Protein 8E2N (pdb70)

B-factor: mean 15.34, std 7.21, range [7.31, 85.04]

Sequence (265 aa):
MAEVQQLVESGGGLVPAGGSLRLSCTTSERAFRRSNAMGWFRQAPGKEREFVAAVSVLSWSGDSAVVADSVAGRFTIFRDNAKNTVYYLQMNSLKPEDTAVYYCNGASDIGALQSGASSWSWGHGTQVTVSSSGQAGQMAEVQLVESGGGLVPAGGSSLRLSSCTTSERRAFRRSNAMGWFRQAPGKEREFVAAVSVLSWSGDSAVVADDSVAGRFTIFRDNAKNTVYLQMNSLKPEDTAVYYCNGASDIGALQSGASSW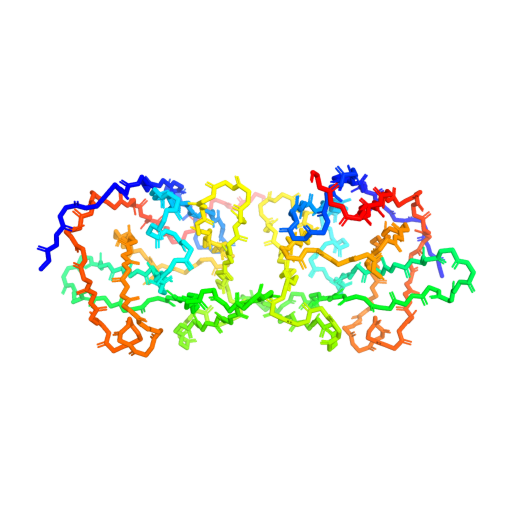SSWGHGTQVTVSSGQ

Secondary structure (DSSP, 8-state):
-B----EEE--EEEETT--EEEEEE--HHHHHHSEEEEEEE-TTS--EEEEEEPPP-SS---EEE-GGGTTTEEEEEETTTTEEEEEE-S--GGG-EEEEEEEESSHHHHHTT---B-----EEEEEES--/-B----EEE--EEEETT--EEEEEE--HHHHHHSEEEEEEE-TTS--EEEEEEPPP-SS---EEE-GGGTTTEEEEEEGGGTEEEEEE-S--GGG-EEEEEEEESSHHHHHTT---B-----EEEEEES-----

Foldseek 3Di:
DAAWDWDKEWADEEAQQAKIKIKIATDQVQLQQWKKFKWWAAVPGDIAGAKIWWRHDPDDIDIDGDPVQPPFWDWDDPNVGRMIMIIGGRDDQVVFTFMWMFTHNGDVCSNVVHGDHDIDPGYGHGHHHHDDDD/DAAWDWDKDWADEEAQQAKIKIKIATDQCQLQQWKKFKWWAAVPGDIAGAKIWWRHDPDGIDMDGDPVQPVFWDWDDPNVGRMIMIIGGRDDQVVWTFMWMFTDNTVVCVNVVHGDHDTDPGHGHGHDHHD

Solvent-accessible surface area: 12322 Å² total; per-residue (Å²): 166,53,159,40,126,29,99,9,57,31,30,31,124,22,38,39,52,23,12,31,79,0,26,0,45,5,45,92,187,17,0,112,70,25,0,0,0,0,3,17,67,15,112,93,113,158,87,63,26,0,0,0,1,18,52,37,74,255,42,13,34,66,56,46,43,23,137,72,0,61,35,12,7,38,4,4,2,9,33,71,123,38,6,0,34,0,1,0,11,12,2,72,66,114,1,35,4,38,0,30,0,0,0,2,84,72,36,38,30,0,91,93,42,48,39,49,16,25,81,23,150,7,14,133,1,62,8,38,110,40,151,86,76,240,168,50,160,42,88,27,84,28,57,32,32,29,123,20,37,43,51,20,14,31,78,0,21,0,38,2,46,90,182,16,1,108,70,31,0,0,0,0,2,18,67,15,112,92,109,145,86,64,28,1,0,0,2,15,51,40,75,254,42,10,33,63,58,53,43,25,140,70,0,58,32,12,7,36,3,4,2,8,35,69,132,41,5,0,42,0,1,0,11,12,2,72,69,113,1,36,5,39,0,28,0,0,0,2,80,71,32,38,28,0,85,93,40,48,39,46,15,33,79,21,180,16,16,133,2,62,8,37,113,40,210

Structure (mmCIF, N/CA/C/O backbone):
data_8E2N
#
_entry.id   8E2N
#
_cell.length_a   51.083
_cell.length_b   51.607
_cell.length_c   75.991
_cell.angle_alpha   90.000
_cell.angle_beta   90.000
_cell.angle_gamma   90.000
#
_symmetry.space_group_name_H-M   'P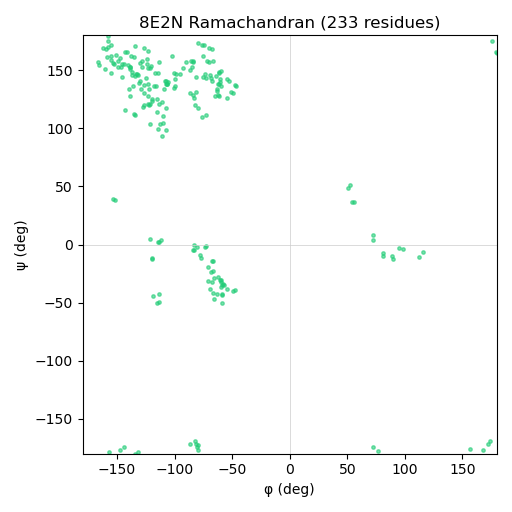 21 21 21'
#
loop_
_entity.id
_entity.type
_entity.pdbx_description
1 polymer 'Nanobody VHH113'
2 water water
#
loop_
_atom_site.group_PDB
_atom_site.id
_atom_site.type_symbol
_atom_site.label_atom_id
_atom_site.label_alt_id
_atom_site.label_comp_id
_atom_site.label_asym_id
_atom_site.label_entity_id
_atom_site.label_seq_id
_atom_site.pdbx_PDB_ins_code
_atom_site.Cartn_x
_atom_site.Cartn_y
_atom_site.Cartn_z
_atom_site.occupancy
_atom_site.B_iso_or_equiv
_atom_site.auth_seq_id
_atom_site.auth_comp_id
_atom_site.auth_asym_id
_atom_site.auth_atom_id
_atom_site.pdbx_PDB_model_num
ATOM 1 N N . MET A 1 1 ? -28.43000 -1.28000 6.26800 1.000 31.53799 1 MET B N 1
ATOM 2 C CA . MET A 1 1 ? -27.43100 -0.22900 6.41800 1.000 30.34048 1 MET B CA 1
ATOM 3 C C . MET A 1 1 ? -28.01900 0.99500 7.11300 1.000 26.35316 1 MET B C 1
ATOM 4 O O . MET A 1 1 ? -29.18700 1.33000 6.91800 1.000 27.45856 1 MET B O 1
ATOM 9 N N . ALA A 1 2 ? -27.20100 1.65800 7.92400 1.000 20.62879 2 ALA B N 1
ATOM 10 C CA . ALA A 1 2 ? -27.63600 2.84000 8.64600 1.000 16.63884 2 ALA B CA 1
ATOM 11 C C . ALA A 1 2 ? -26.58900 3.93200 8.50000 1.000 14.79651 2 ALA B C 1
ATOM 12 O O . ALA A 1 2 ? -25.38600 3.65600 8.42700 1.000 14.52279 2 ALA B O 1
ATOM 14 N N . GLU A 1 3 ? -27.05400 5.17900 8.46900 1.000 14.36225 3 GLU B N 1
ATOM 15 C CA . GLU A 1 3 ? -26.16400 6.33100 8.36600 1.000 14.36488 3 GLU B CA 1
ATOM 16 C C . GLU A 1 3 ? -25.44600 6.53900 9.69500 1.000 14.73335 3 GLU B C 1
ATOM 17 O O . GLU A 1 3 ? -26.06700 6.91300 10.69500 1.000 14.80441 3 GLU B O 1
ATOM 23 N N . VAL A 1 4 ? -24.13700 6.28900 9.69500 1.000 14.67018 4 VAL B N 1
ATOM 24 C CA . VAL A 1 4 ? -23.23800 6.48300 10.82800 1.000 15.30183 4 VAL B CA 1
ATOM 25 C C . VAL A 1 4 ? -22.11800 7.40800 10.36500 1.000 15.22551 4 VAL B C 1
ATOM 26 O O . VAL A 1 4 ? -21.64600 7.29000 9.23000 1.000 15.30447 4 VAL B O 1
ATOM 30 N N A GLN A 1 5 ? -21.70600 8.32900 11.23900 0.460 15.74926 5 GLN B N 1
ATOM 31 N N B GLN A 1 5 ? -21.70100 8.32500 11.24100 0.540 15.86506 5 GLN B N 1
ATOM 32 C CA A GLN A 1 5 ? -20.64600 9.27400 10.90400 0.460 16.47040 5 GLN B CA 1
ATOM 33 C CA B GLN A 1 5 ? -20.65600 9.28700 10.90300 0.540 16.71253 5 GLN B CA 1
ATOM 34 C C A GLN A 1 5 ? -19.40700 8.55000 10.39800 0.460 15.62029 5 GLN B C 1
ATOM 35 C C B GLN A 1 5 ? -19.39300 8.58500 10.41900 0.540 15.71241 5 GLN B C 1
ATOM 36 O O A GLN A 1 5 ? -18.91400 7.61400 11.03200 0.460 15.72031 5 GLN B O 1
ATOM 37 O O B GLN A 1 5 ? -18.86000 7.70200 11.09600 0.540 15.71767 5 GLN B O 1
ATOM 48 N N . LEU A 1 6 ? -18.90300 8.99200 9.24800 1.000 15.10707 6 LEU B N 1
ATOM 49 C CA . LEU A 1 6 ? -17.66100 8.45900 8.69400 1.000 14.34646 6 LEU B CA 1
ATOM 50 C C . LEU A 1 6 ? -16.90800 9.60200 8.03600 1.000 14.53069 6 LEU B C 1
ATOM 51 O O . LEU A 1 6 ? -17.41300 10.21600 7.09300 1.000 16.82570 6 LEU B O 1
ATOM 56 N N . VAL A 1 7 ? -15.70100 9.87700 8.52100 1.000 11.95406 7 VAL B N 1
ATOM 57 C CA . VAL A 1 7 ? -14.80800 10.86000 7.92300 1.000 12.12514 7 VAL B CA 1
ATOM 58 C C . VAL A 1 7 ? -13.62300 10.09000 7.37500 1.000 10.31439 7 VAL B C 1
ATOM 59 O O . VAL A 1 7 ? -12.93400 9.38700 8.12300 1.000 10.75918 7 VAL B O 1
ATOM 63 N N . GLU A 1 8 ? -13.39500 10.20100 6.07100 1.000 9.69853 8 GLU B N 1
ATOM 64 C CA . GLU A 1 8 ? -12.34600 9.45100 5.39600 1.000 9.70380 8 GLU B CA 1
ATOM 65 C C . GLU A 1 8 ? -11.39400 10.41500 4.70600 1.000 10.20122 8 GLU B C 1
ATOM 66 O O . GLU A 1 8 ? -11.83500 11.33700 4.01300 1.000 11.68035 8 GLU B O 1
ATOM 72 N N . SER A 1 9 ? -10.09300 10.18900 4.87500 1.000 9.80118 9 SER B N 1
ATOM 73 C CA . SER A 1 9 ? -9.10900 11.04700 4.22900 1.000 9.65642 9 SER B CA 1
ATOM 74 C C . SER A 1 9 ? -7.78400 10.30800 4.10000 1.000 9.28269 9 SER B C 1
ATOM 75 O O . SER A 1 9 ? -7.62200 9.18500 4.57800 1.000 9.49588 9 SER B O 1
ATOM 78 N N . GLY A 1 10 ? -6.83600 10.96300 3.42900 1.000 9.78538 10 GLY B N 1
ATOM 79 C CA . GLY A 1 10 ? -5.47600 10.47100 3.30100 1.000 9.77486 10 GLY B CA 1
ATOM 80 C C . GLY A 1 10 ? -5.08900 10.05000 1.90200 1.000 10.72497 10 GLY B C 1
ATOM 81 O O . GLY A 1 10 ? -3.89900 9.81400 1.64600 1.000 11.83826 10 GLY B O 1
ATOM 82 N N . GLY A 1 11 ? -6.04700 9.95200 0.99000 1.000 10.39862 11 GLY B N 1
ATOM 83 C CA . GLY A 1 11 ? -5.74200 9.57600 -0.37200 1.000 12.22778 11 GLY B CA 1
ATOM 84 C C . GLY A 1 11 ? -4.94300 10.63800 -1.09500 1.000 13.01209 11 GLY B C 1
ATOM 85 O O . GLY A 1 11 ? -4.77500 11.77600 -0.65200 1.000 14.93074 11 GLY B O 1
ATOM 86 N N . GLY A 1 12 ? -4.43100 10.23400 -2.24800 1.000 13.45951 12 GLY B N 1
ATOM 87 C CA . GLY A 1 12 ? -3.60700 11.10800 -3.05100 1.000 13.83061 12 GLY B CA 1
ATOM 88 C C . GLY A 1 12 ? -3.01900 10.33000 -4.20700 1.000 13.15947 12 GLY B C 1
ATOM 89 O O . GLY A 1 12 ? -3.37200 9.17600 -4.44800 1.000 14.13854 12 GLY B O 1
ATOM 90 N N . LEU A 1 13 ? -2.10700 10.98700 -4.90500 1.000 12.68836 13 LEU B N 1
ATOM 91 C CA . LEU A 1 13 ? -1.40100 10.41300 -6.03800 1.000 13.06736 13 LEU B CA 1
ATOM 92 C C . LEU A 1 13 ? 0.05000 10.21500 -5.62200 1.000 12.63836 13 LEU B C 1
ATOM 93 O O . LEU A 1 13 ? 0.71000 11.17100 -5.20100 1.000 13.94378 13 LEU B O 1
ATOM 98 N N . VAL A 1 14 ? 0.53600 8.97800 -5.71300 1.000 11.91195 14 VAL B N 1
ATOM 99 C CA . VAL A 1 14 ? 1.95000 8.68300 -5.45500 1.000 12.47518 14 VAL B CA 1
ATOM 100 C C . VAL A 1 14 ? 2.44000 7.67900 -6.47700 1.000 11.27767 14 VAL B C 1
ATOM 101 O O . VAL A 1 14 ? 1.67000 6.86200 -6.99600 1.000 11.38558 14 VAL B O 1
ATOM 105 N N . PRO A 1 15 ? 3.73900 7.70800 -6.77900 1.000 11.72509 15 PRO B N 1
ATOM 106 C CA . PRO A 1 15 ? 4.30800 6.67300 -7.64300 1.000 11.79089 15 PRO B CA 1
ATOM 107 C C . PRO A 1 15 ? 4.34500 5.33000 -6.93200 1.000 11.17766 15 PRO B C 1
ATOM 108 O O . PRO A 1 15 ? 4.37700 5.24100 -5.70000 1.000 10.79077 15 PRO B O 1
ATOM 112 N N . ALA A 1 16 ? 4.37300 4.27200 -7.74100 1.000 11.45664 16 ALA B N 1
ATOM 113 C CA . ALA A 1 16 ? 4.65400 2.93800 -7.22900 1.000 11.30399 16 ALA B CA 1
ATOM 114 C C . ALA A 1 16 ? 5.86800 2.97600 -6.30800 1.000 10.32492 16 ALA B C 1
ATOM 115 O O . ALA A 1 16 ? 6.86500 3.64200 -6.59300 1.000 10.67496 16 ALA B O 1
ATOM 117 N N . GLY A 1 17 ? 5.76300 2.28000 -5.18100 1.000 9.80907 17 GLY B N 1
ATOM 118 C CA . GLY A 1 17 ? 6.80200 2.28700 -4.17700 1.000 10.57495 17 GLY B CA 1
ATOM 119 C C . GLY A 1 17 ? 6.66100 3.36800 -3.12900 1.000 10.91447 17 GLY B C 1
ATOM 120 O O . GLY A 1 17 ? 7.35000 3.30200 -2.09900 1.000 11.24345 17 GLY B O 1
ATOM 121 N N . GLY A 1 18 ? 5.78800 4.35100 -3.34900 1.000 10.57758 18 GLY B N 1
ATOM 122 C CA . GLY A 1 18 ? 5.51200 5.37300 -2.36400 1.000 10.66444 18 GLY B CA 1
ATOM 123 C C . GLY A 1 18 ? 4.53300 4.88700 -1.31000 1.000 9.54851 18 GLY B C 1
ATOM 124 O O . GLY A 1 18 ? 4.14300 3.72000 -1.26800 1.000 10.07752 18 GLY B O 1
ATOM 125 N N . SER A 1 19 ? 4.13800 5.81300 -0.43800 1.000 9.35638 19 SER B N 1
ATOM 126 C CA . SER A 1 19 ? 3.29600 5.45900 0.69500 1.000 9.86171 19 SER B CA 1
ATOM 127 C C . SER A 1 19 ? 2.28800 6.55800 1.00100 1.000 8.88001 19 SER B C 1
ATOM 128 O O . SER A 1 19 ? 2.49200 7.73100 0.67900 1.000 9.69590 19 SER B O 1
ATOM 131 N N . LEU A 1 20 ? 1.18400 6.14700 1.62900 1.000 8.88791 20 LEU B N 1
ATOM 132 C CA . LEU A 1 20 ? 0.13800 7.03800 2.11400 1.000 9.06951 20 LEU B CA 1
ATOM 133 C C . LEU A 1 20 ? -0.42200 6.42800 3.38800 1.000 8.72999 20 LEU B C 1
ATOM 134 O O . LEU A 1 20 ? -0.35300 5.21600 3.58600 1.000 10.04331 20 LEU B O 1
ATOM 139 N N . ARG A 1 21 ? -0.99900 7.27000 4.24500 1.000 8.95107 21 ARG B N 1
ATOM 140 C CA . ARG A 1 21 ? -1.72600 6.79400 5.42100 1.000 8.65367 21 ARG B CA 1
ATOM 141 C C . ARG A 1 21 ? -3.16300 7.29500 5.36500 1.000 8.49576 21 ARG B C 1
ATOM 142 O O . ARG A 1 21 ? -3.39800 8.50600 5.32500 1.000 9.61168 21 ARG B O 1
ATOM 150 N N . LEU A 1 22 ? -4.11500 6.36400 5.35900 1.000 7.81673 22 LEU B N 1
ATOM 151 C CA . LEU A 1 22 ? -5.53000 6.71300 5.33600 1.000 8.73789 22 LEU B CA 1
ATOM 152 C C . LEU A 1 22 ? -6.06500 6.78700 6.75500 1.000 8.47996 22 LEU B C 1
ATOM 153 O O . LEU A 1 22 ? -5.58700 6.08700 7.64800 1.000 9.17478 22 LEU B O 1
ATOM 158 N N . SER A 1 23 ? -7.08900 7.62000 6.94100 1.000 8.53260 23 SER B N 1
ATOM 159 C CA . SER A 1 23 ? -7.73300 7.82200 8.23400 1.000 8.96423 23 SER B CA 1
ATOM 160 C C . SER A 1 23 ? -9.23600 7.65300 8.07300 1.000 8.72999 23 SER B C 1
ATOM 161 O O . SER A 1 23 ? -9.82900 8.21300 7.14100 1.000 9.20900 23 SER B O 1
ATOM 164 N N . CYS A 1 24 ? -9.84900 6.90000 8.99300 1.000 8.82211 24 CYS B N 1
ATOM 165 C CA . CYS A 1 24 ? -11.29900 6.76900 9.09400 1.000 9.49588 24 CYS B CA 1
ATOM 166 C C . CYS A 1 24 ? -11.69200 7.08100 10.52700 1.000 9.04319 24 CYS B C 1
ATOM 167 O O . CYS A 1 24 ? -11.26900 6.37900 11.45100 1.000 9.70643 24 CYS B O 1
ATOM 170 N N . THR A 1 25 ? -12.50100 8.11700 10.71500 1.000 9.23005 25 THR B N 1
ATOM 171 C CA . THR A 1 25 ? -12.96600 8.49300 12.04400 1.000 9.91435 25 THR B CA 1
ATOM 172 C C . THR A 1 25 ? -14.48100 8.36700 12.11100 1.000 10.38019 25 THR B C 1
ATOM 173 O O . THR A 1 25 ? -15.18900 8.77300 11.18200 1.000 11.45927 25 THR B O 1
ATOM 177 N N . THR A 1 26 ? -14.97600 7.79800 13.20600 1.000 11.22766 26 THR B N 1
ATOM 178 C CA . THR A 1 26 ? -16.40700 7.66900 13.44100 1.000 11.72509 26 THR B CA 1
ATOM 179 C C . THR A 1 26 ? -16.70600 8.08800 14.87400 1.000 12.06460 26 THR B C 1
ATOM 180 O O . THR A 1 26 ? -15.81200 8.47700 15.63300 1.000 12.49887 26 THR B O 1
ATOM 184 N N . SER A 1 27 ? -17.98200 8.01900 15.23400 1.000 12.34885 27 SER B N 1
ATOM 185 C CA . SER A 1 27 ? -18.41400 8.40500 16.56200 1.000 13.52267 27 SER B CA 1
ATOM 186 C C . SER A 1 27 ? -17.95400 7.36800 17.58200 1.000 14.30435 27 SER B C 1
ATOM 187 O O . SER A 1 27 ? -17.68900 6.20900 17.25500 1.000 15.02812 27 SER B O 1
ATOM 190 N N . GLU A 1 28 ? -17.87400 7.80000 18.84400 1.000 15.19919 28 GLU B N 1
ATOM 191 C CA . GLU A 1 28 ? -17.11700 7.03000 19.82900 1.000 17.46525 28 GLU B CA 1
ATOM 192 C C . GLU A 1 28 ? -17.74900 5.67400 20.12300 1.000 15.39395 28 GLU B C 1
ATOM 193 O O . GLU A 1 28 ? -17.03600 4.66800 20.22500 1.000 14.85704 28 GLU B O 1
ATOM 199 N N . ARG A 1 29 ? -19.07400 5.61200 20.25800 1.000 15.37290 29 ARG B N 1
ATOM 200 C CA . ARG A 1 29 ? -19.68400 4.32600 20.57300 1.000 16.70727 29 ARG B CA 1
ATOM 201 C C . ARG A 1 29 ? -19.58400 3.36100 19.39800 1.000 16.00981 29 ARG B C 1
ATOM 202 O O . ARG A 1 29 ? -19.32600 2.16600 19.59000 1.000 17.50473 29 ARG B O 1
ATOM 210 N N . ALA A 1 30 ? -19.75200 3.86700 18.17100 1.000 14.42541 30 ALA B N 1
ATOM 211 C CA . ALA A 1 30 ? -19.59500 3.02000 16.99300 1.000 14.41489 30 ALA B CA 1
ATOM 212 C C . ALA A 1 30 ? -18.17200 2.49100 16.88800 1.000 14.18328 30 ALA B C 1
ATOM 213 O O . ALA A 1 30 ? -17.95400 1.31900 16.55800 1.000 15.53344 30 ALA B O 1
ATOM 215 N N . PHE A 1 31 ? -17.19100 3.34800 17.14000 1.000 13.38318 31 PHE B N 1
ATOM 216 C CA . PHE A 1 31 ? -15.78300 2.99500 17.04600 1.000 13.74639 31 PHE B CA 1
ATOM 217 C C . PHE A 1 31 ? -15.46100 1.87900 18.02000 1.000 16.30722 31 PHE B C 1
ATOM 218 O O . PHE A 1 31 ? -14.69500 0.97500 17.72200 1.000 18.08638 31 PHE B O 1
ATOM 226 N N A ARG A 1 32 ? -15.94800 1.92900 19.25400 0.430 17.01257 32 ARG B N 1
ATOM 227 N N B ARG A 1 32 ? -15.92500 1.94100 19.25900 0.570 16.99941 32 ARG B N 1
ATOM 228 C CA A ARG A 1 32 ? -15.53300 1.00400 20.30200 0.430 17.64159 32 ARG B CA 1
ATOM 229 C CA B ARG A 1 32 ? -15.50900 0.97100 20.26200 0.570 17.63369 32 ARG B CA 1
ATOM 230 C C A ARG A 1 32 ? -16.27200 -0.32600 20.26300 0.430 17.92847 32 ARG B C 1
ATOM 231 C C B ARG A 1 32 ? -16.20400 -0.37200 20.08800 0.570 17.49683 32 ARG B C 1
ATOM 232 O O A ARG A 1 32 ? -15.74200 -1.33100 20.75700 0.430 19.31021 32 ARG B O 1
ATOM 233 O O B ARG A 1 32 ? -15.57300 -1.41900 20.27700 0.570 18.01795 32 ARG B O 1
ATOM 248 N N . SER A 1 33 ? -17.47700 -0.36600 19.69600 1.000 16.60989 33 SER B N 1
ATOM 249 C CA . SER A 1 33 ? -18.32400 -1.54700 19.79900 1.000 16.70727 33 SER B CA 1
ATOM 250 C C . SER A 1 33 ? -18.50200 -2.31700 18.50100 1.000 15.78874 33 SER B C 1
ATOM 251 O O . SER A 1 33 ? -19.27100 -3.28500 18.48100 1.000 16.68621 33 SER B O 1
ATOM 254 N N . ASN A 1 34 ? -17.81400 -1.93000 17.43000 1.000 14.23855 34 ASN B N 1
ATOM 255 C CA . ASN A 1 34 ? -17.89600 -2.62600 16.15600 1.000 14.02800 34 ASN B CA 1
ATOM 256 C C . ASN A 1 34 ? -16.50100 -2.95800 15.66200 1.000 13.74639 34 ASN B C 1
ATOM 257 O O . ASN A 1 34 ? -15.52800 -2.27600 15.99100 1.000 13.92009 34 ASN B O 1
ATOM 262 N N . ALA A 1 35 ? -16.41400 -4.02300 14.88000 1.000 12.82785 35 ALA B N 1
ATOM 263 C CA . ALA A 1 35 ? -15.24700 -4.18200 14.03200 1.000 12.70942 35 ALA B CA 1
ATOM 264 C C . ALA A 1 35 ? -15.30500 -3.11600 12.94900 1.000 12.00670 35 ALA B C 1
ATOM 265 O O . ALA A 1 35 ? -16.38200 -2.70200 12.51600 1.000 12.56730 35 ALA B O 1
ATOM 267 N N . MET A 1 36 ? -14.14200 -2.62800 12.54300 1.000 10.96447 36 MET B N 1
ATOM 268 C CA . MET A 1 36 ? -14.08100 -1.60600 11.51400 1.000 11.22766 36 MET B CA 1
ATOM 269 C C . MET A 1 36 ? -13.04700 -1.99600 10.47500 1.000 11.27240 36 MET B C 1
ATOM 270 O O . MET A 1 36 ? -12.02500 -2.61300 10.79000 1.000 11.71719 36 MET B O 1
ATOM 275 N N . GLY A 1 37 ? -13.32300 -1.63400 9.23000 1.000 11.85668 37 GLY B N 1
ATOM 276 C CA . GLY A 1 37 ? -12.52300 -2.13500 8.13700 1.000 13.05683 37 GLY B CA 1
ATOM 277 C C . GLY A 1 37 ? -12.40200 -1.14100 7.01000 1.000 10.73813 37 GLY B C 1
ATOM 278 O O . GLY A 1 37 ? -13.18700 -0.19400 6.87200 1.000 10.49336 37 GLY B O 1
ATOM 279 N N . TRP A 1 38 ? -11.38100 -1.37500 6.20600 1.000 9.33533 38 TRP B N 1
ATOM 280 C CA . TRP A 1 38 ? -11.19200 -0.67000 4.96000 1.000 9.50114 38 TRP B CA 1
ATOM 281 C C . TRP A 1 38 ? -11.48400 -1.61600 3.80800 1.000 9.26690 38 TRP B C 1
ATOM 282 O O . TRP A 1 38 ? -11.12300 -2.80000 3.84800 1.000 9.44587 38 TRP B O 1
ATOM 293 N N . PHE A 1 39 ? -12.14100 -1.07200 2.78800 1.000 9.74327 39 PHE B N 1
ATOM 294 C CA . PHE A 1 39 ? -12.46300 -1.73500 1.53400 1.000 9.50903 39 PHE B CA 1
ATOM 295 C C . PHE A 1 39 ? -11.93600 -0.85400 0.41600 1.000 8.32995 39 PHE B C 1
ATOM 296 O O . PHE A 1 39 ? -11.59200 0.30700 0.63200 1.000 8.91686 39 PHE B O 1
ATOM 304 N N . ARG A 1 40 ? -11.92300 -1.37900 -0.80700 1.000 8.08518 40 ARG B N 1
ATOM 305 C CA . ARG A 1 40 ? -11.50600 -0.53900 -1.91700 1.000 8.24046 40 ARG B CA 1
ATOM 306 C C . ARG A 1 40 ? -12.23900 -0.97300 -3.17400 1.000 8.03517 40 ARG B C 1
ATOM 307 O O . ARG A 1 40 ? -12.60900 -2.13800 -3.32100 1.000 8.34311 40 ARG B O 1
ATOM 315 N N . GLN A 1 41 ? -12.42100 -0.02300 -4.08800 1.000 8.49049 41 GLN B N 1
ATOM 316 C CA . GLN A 1 41 ? -13.05700 -0.31100 -5.36500 1.000 9.03003 41 GLN B CA 1
ATOM 317 C C . GLN A 1 41 ? -12.26200 0.36200 -6.47400 1.000 9.83539 41 GLN B C 1
ATOM 318 O O . GLN A 1 41 ? -12.22000 1.59700 -6.56200 1.000 9.69064 41 GLN B O 1
ATOM 324 N N . ALA A 1 42 ? -11.63200 -0.45600 -7.30500 1.000 10.26965 42 ALA B N 1
ATOM 325 C CA . ALA A 1 42 ? -10.88300 0.02200 -8.44800 1.000 11.14607 42 ALA B CA 1
ATOM 326 C C . ALA A 1 42 ? -11.81600 0.24200 -9.63300 1.000 11.39610 42 ALA B C 1
ATOM 327 O O . ALA A 1 42 ? -12.89700 -0.34800 -9.70700 1.000 10.64601 42 ALA B O 1
ATOM 329 N N . PRO A 1 43 ? -11.41600 1.09600 -10.57100 1.000 13.07525 43 PRO B N 1
ATOM 330 C CA . PRO A 1 43 ? -12.17800 1.25300 -11.81700 1.000 13.56742 43 PRO B CA 1
ATOM 331 C C . PRO A 1 43 ? -12.48000 -0.09600 -12.46000 1.000 12.09882 43 PRO B C 1
ATOM 332 O O . PRO A 1 43 ? -11.59500 -0.93700 -12.61800 1.000 13.41477 43 PRO B O 1
ATOM 336 N N . GLY A 1 44 ? -13.74700 -0.31200 -12.82200 1.000 11.89616 44 GLY B N 1
ATOM 337 C CA . GLY A 1 44 ? -14.12600 -1.53500 -13.49700 1.000 11.64087 44 GLY B CA 1
ATOM 338 C C . GLY A 1 44 ? -14.15400 -2.79600 -12.66400 1.000 11.64350 44 GLY B C 1
ATOM 339 O O . GLY A 1 44 ? -14.38200 -3.87200 -13.22000 1.000 12.96998 44 GLY B O 1
ATOM 340 N N . LYS A 1 45 ? -13.91800 -2.71300 -11.35200 1.000 11.53296 45 LYS B N 1
ATOM 341 C CA . LYS A 1 45 ? -13.79400 -3.89400 -10.51000 1.000 11.35399 45 LYS B CA 1
ATOM 342 C C . LYS A 1 45 ? -14.77900 -3.84300 -9.35000 1.000 11.53559 45 LYS B C 1
ATOM 343 O O . LYS A 1 45 ? -15.25100 -2.77800 -8.94300 1.000 11.35662 45 LYS B O 1
ATOM 349 N N . GLU A 1 46 ? -15.04300 -5.01900 -8.79000 1.000 12.04618 46 GLU B N 1
ATOM 350 C CA . GLU A 1 46 ? -15.89400 -5.12100 -7.61300 1.000 12.29621 46 GLU B CA 1
ATOM 351 C C . GLU A 1 46 ? -15.18400 -4.60700 -6.36300 1.000 11.02237 46 GLU B C 1
ATOM 352 O O . GLU A 1 46 ? -13.97100 -4.78000 -6.18600 1.000 11.38558 46 GLU B O 1
ATOM 358 N N . ARG A 1 47 ? -15.95300 -3.95300 -5.49900 1.000 10.93289 47 ARG B N 1
ATOM 359 C CA . ARG A 1 47 ? -15.44700 -3.52400 -4.20300 1.000 10.75655 47 ARG B CA 1
ATOM 360 C C . ARG A 1 47 ? -14.99800 -4.73800 -3.39700 1.000 11.11712 47 ARG B C 1
ATOM 361 O O . ARG A 1 47 ? -15.64900 -5.78500 -3.40700 1.000 12.64889 47 ARG B O 1
ATOM 369 N N . GLU A 1 48 ? -13.86700 -4.60200 -2.69500 1.000 10.60917 48 GLU B N 1
ATOM 370 C CA . GLU A 1 48 ? -13.26000 -5.74500 -2.02600 1.000 11.45927 48 GLU B CA 1
ATOM 371 C C . GLU A 1 48 ? -12.69900 -5.35200 -0.66400 1.000 10.25649 48 GLU B C 1
ATOM 372 O O . GLU A 1 48 ? -12.32200 -4.20100 -0.42400 1.000 9.28269 48 GLU B O 1
ATOM 378 N N . PHE A 1 49 ? -12.62500 -6.34100 0.21700 1.000 10.22228 49 PHE B N 1
ATOM 379 C CA . PHE A 1 49 ? -12.04400 -6.15500 1.54200 1.000 9.83539 49 PHE B CA 1
ATOM 380 C C . PHE A 1 49 ? -10.54100 -5.88400 1.45900 1.000 9.64063 49 PHE B C 1
ATOM 381 O O . PHE A 1 49 ? -9.82900 -6.51300 0.67100 1.000 11.29609 49 PHE B O 1
ATOM 389 N N . VAL A 1 50 ? -10.05300 -4.96300 2.30300 1.000 8.62209 50 VAL B N 1
ATOM 390 C CA . VAL A 1 50 ? -8.62600 -4.64600 2.40500 1.000 8.81158 50 VAL B CA 1
ATOM 391 C C . VAL A 1 50 ? -8.05200 -5.01600 3.77500 1.000 8.87475 50 VAL B C 1
ATOM 392 O O . VAL A 1 50 ? -7.00900 -5.66900 3.86400 1.000 9.44587 50 VAL B O 1
ATOM 396 N N . ALA A 1 51 ? -8.70000 -4.57900 4.85800 1.000 8.77210 51 ALA B N 1
ATOM 397 C CA . ALA A 1 51 ? -8.14100 -4.79000 6.19200 1.000 8.61682 51 ALA B CA 1
ATOM 398 C C . ALA A 1 51 ? -9.21700 -4.49900 7.22600 1.000 8.59577 51 ALA B C 1
ATOM 399 O O . ALA A 1 51 ? -10.15300 -3.74700 6.96000 1.000 9.45377 51 ALA B O 1
ATOM 401 N N . ALA A 1 52 ? -9.06100 -5.07300 8.42400 1.000 8.60366 52 ALA B N 1
ATOM 402 C CA . ALA A 1 52 ? -10.03100 -4.81800 9.48500 1.000 9.48535 52 ALA B CA 1
ATOM 403 C C . ALA A 1 52 ? -9.39600 -4.98300 10.85400 1.000 9.28269 52 ALA B C 1
ATOM 404 O O . ALA A 1 52 ? -8.40000 -5.69100 11.02500 1.000 9.20900 52 ALA B O 1
ATOM 406 N N . VAL A 1 53 ? -10.01000 -4.32100 11.83000 1.000 9.96698 53 VAL B N 1
ATOM 407 C CA . VAL A 1 53 ? -9.74000 -4.52400 13.24500 1.000 10.65917 53 VAL B CA 1
ATOM 408 C C . VAL A 1 53 ? -11.01800 -5.03400 13.89800 1.000 10.91447 53 VAL B C 1
ATOM 409 O O . VAL A 1 53 ? -12.13300 -4.67500 13.50000 1.000 11.40400 53 VAL B O 1
ATOM 413 N N . SER A 1 54 ?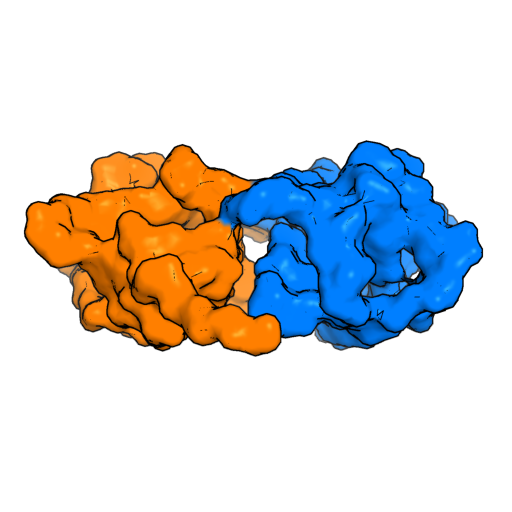 -10.85000 -5.86500 14.92300 1.000 10.82235 54 SER B N 1
ATOM 414 C CA . SER A 1 54 ? -11.97300 -6.52500 15.56700 1.000 11.54349 54 SER B CA 1
ATOM 415 C C . SER A 1 54 ? -12.75500 -5.54900 16.44500 1.000 12.22778 54 SER B C 1
ATOM 416 O O . SER A 1 54 ? -12.35000 -4.41100 16.67900 1.000 12.66731 54 SER B O 1
ATOM 419 N N . VAL A 1 55 ? -13.90300 -6.01600 16.94400 1.000 13.10420 55 VAL B N 1
ATOM 420 C CA . VAL A 1 55 ? -14.54500 -5.32600 18.05500 1.000 13.59110 55 VAL B CA 1
ATOM 421 C C . VAL A 1 55 ? -13.53100 -5.20700 19.18700 1.000 13.26738 55 VAL B C 1
ATOM 422 O O . VAL A 1 55 ? -12.72700 -6.11800 19.41500 1.000 14.67808 55 VAL B O 1
ATOM 426 N N . LEU A 1 56 ? -13.55000 -4.07900 19.89500 1.000 12.62257 56 LEU B N 1
ATOM 427 C CA . LEU A 1 56 ? -12.68400 -3.93400 21.06300 1.000 13.29107 56 LEU B CA 1
ATOM 428 C C . LEU A 1 56 ? -13.07900 -4.91900 22.15600 1.000 13.69112 56 LEU B C 1
ATOM 429 O O . LEU A 1 56 ? -14.24400 -4.99000 22.55600 1.000 14.18328 56 LEU B O 1
ATOM 434 N N . SER A 1 57 ? -12.10300 -5.67700 22.63900 1.000 14.17275 57 SER B N 1
ATOM 435 C CA . SER A 1 57 ? -12.26500 -6.48100 23.83800 1.000 16.30459 57 SER B CA 1
ATOM 436 C C . SER A 1 57 ? -12.03400 -5.56700 25.03700 1.000 16.36249 57 SER B C 1
ATOM 437 O O . SER A 1 57 ? -11.95700 -4.34000 24.90500 1.000 16.63884 57 SER B O 1
ATOM 440 N N . TRP A 1 58 ? -11.92000 -6.15600 26.22900 1.000 16.68884 58 TRP B N 1
ATOM 441 C CA . TRP A 1 58 ? -11.75700 -5.35000 27.43300 1.000 17.24154 58 TRP B CA 1
ATOM 442 C C . TRP A 1 58 ? -10.51600 -4.47000 27.36000 1.000 18.11007 58 TRP B C 1
ATOM 443 O O . TRP A 1 58 ? -10.51600 -3.34100 27.86700 1.000 18.63645 58 TRP B O 1
ATOM 454 N N . SER A 1 59 ? -9.45000 -4.96200 26.73100 1.000 18.29430 59 SER B N 1
ATOM 455 C CA . SER A 1 59 ? -8.19300 -4.22500 26.71700 1.000 19.03649 59 SER B CA 1
ATOM 456 C C . SER A 1 59 ? -7.36400 -4.59000 25.49100 1.000 18.82857 59 SER B C 1
ATOM 457 O O . SER A 1 59 ? -6.13600 -4.69600 25.57100 1.000 19.78921 59 SER B O 1
ATOM 460 N N . GLY A 1 60 ? -8.01000 -4.76100 24.34100 1.000 17.73371 60 GLY B N 1
ATOM 461 C CA . GLY A 1 60 ? -7.26200 -5.06600 23.13100 1.000 16.34933 60 GLY B CA 1
ATOM 462 C C . GLY A 1 60 ? -8.16500 -5.33100 21.94500 1.000 14.85968 60 GLY B C 1
ATOM 463 O O . GLY A 1 60 ? -9.39500 -5.36500 22.05600 1.000 16.20457 60 GLY B O 1
ATOM 464 N N . ASP A 1 61 ? -7.52000 -5.50600 20.79200 1.000 12.85417 61 ASP B N 1
ATOM 465 C CA . ASP A 1 61 ? -8.20700 -5.88500 19.56200 1.000 12.27779 61 ASP B CA 1
ATOM 466 C C . ASP A 1 61 ? -7.28900 -6.82000 18.77600 1.000 11.96196 61 ASP B C 1
ATOM 467 O O . ASP A 1 61 ? -6.23100 -7.23900 19.25700 1.000 12.16725 61 ASP B O 1
ATOM 472 N N . 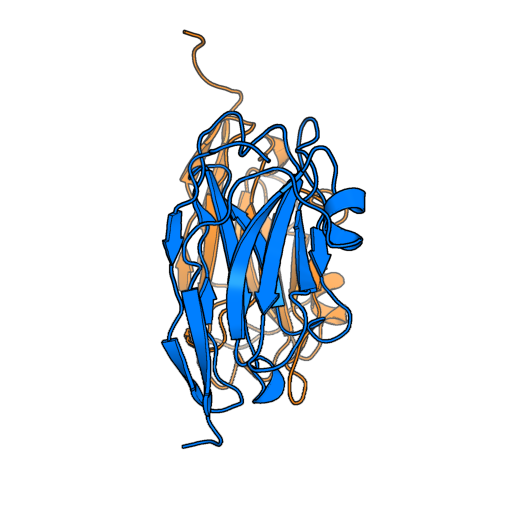SER A 1 62 ? -7.70600 -7.17000 17.56200 1.000 12.14619 62 SER B N 1
ATOM 473 C CA . SER A 1 62 ? -6.85500 -7.90700 16.64000 1.000 12.11198 62 SER B CA 1
ATOM 474 C C . SER A 1 62 ? -7.08600 -7.36000 15.24400 1.000 11.51454 62 SER B C 1
ATOM 475 O O . SER A 1 62 ? -8.05200 -6.63800 14.99200 1.000 11.20924 62 SER B O 1
ATOM 478 N N . ALA A 1 63 ? -6.18600 -7.71000 14.33400 1.000 11.91459 63 ALA B N 1
ATOM 479 C CA . ALA A 1 63 ? -6.17200 -7.10600 13.01500 1.000 12.45939 63 ALA B CA 1
ATOM 480 C C . ALA A 1 63 ? -5.94500 -8.17900 11.96400 1.000 12.73047 63 ALA B C 1
ATOM 481 O O . ALA A 1 63 ? -5.23600 -9.16000 12.19500 1.000 13.86482 63 ALA B O 1
ATOM 483 N N . VAL A 1 64 ? -6.56900 -7.98400 10.80300 1.000 12.09619 64 VAL B N 1
ATOM 484 C CA . VAL A 1 64 ? -6.33700 -8.83000 9.63800 1.000 13.52531 64 VAL B CA 1
ATOM 485 C C . VAL A 1 64 ? -6.23600 -7.93800 8.40800 1.000 12.46728 64 VAL B C 1
ATOM 486 O O . VAL A 1 64 ? -6.86100 -6.87600 8.33400 1.000 12.20673 64 VAL B O 1
ATOM 490 N N . VAL A 1 65 ? -5.42800 -8.36900 7.43800 1.000 12.25936 65 VAL B N 1
ATOM 491 C CA . VAL A 1 65 ? -5.32500 -7.69100 6.15300 1.000 11.80668 65 VAL B CA 1
ATOM 492 C C . VAL A 1 65 ? -5.47200 -8.71800 5.03600 1.000 11.17766 65 VAL B C 1
ATOM 493 O O . VAL A 1 65 ? -5.22200 -9.91300 5.21400 1.000 11.76983 65 VAL B O 1
ATOM 497 N N . ALA A 1 66 ? -5.88400 -8.22900 3.86800 1.000 11.25924 66 ALA B N 1
ATOM 498 C CA . ALA A 1 66 ? -5.96600 -9.07200 2.68400 1.000 11.33820 66 ALA B CA 1
ATOM 499 C C . ALA A 1 66 ? -4.57400 -9.56200 2.29000 1.000 10.50652 66 ALA B C 1
ATOM 500 O O . ALA A 1 66 ? -3.58000 -8.84800 2.43500 1.000 10.16964 66 ALA B O 1
ATOM 502 N N . ASP A 1 67 ? -4.51400 -10.79200 1.77300 1.000 11.32504 67 ASP B N 1
ATOM 503 C CA . ASP A 1 67 ? -3.22600 -11.38200 1.40200 1.000 12.70679 67 ASP B CA 1
ATOM 504 C C . ASP A 1 67 ? -2.44200 -10.48800 0.44500 1.000 12.75153 67 ASP B C 1
ATOM 505 O O . ASP A 1 67 ? -1.21600 -10.37100 0.55900 1.000 13.08315 67 ASP B O 1
ATOM 510 N N . SER A 1 68 ? -3.12900 -9.84100 -0.49900 1.000 12.13567 68 SER B N 1
ATOM 511 C CA . SER A 1 68 ? -2.43300 -9.04700 -1.50500 1.000 13.06209 68 SER B CA 1
ATOM 512 C C . SER A 1 68 ? -1.75500 -7.80900 -0.93400 1.000 12.26989 68 SER B C 1
ATOM 513 O O . SER A 1 68 ? -0.93500 -7.20300 -1.63100 1.000 12.84628 68 SER B O 1
ATOM 516 N N . VAL A 1 69 ? -2.07600 -7.41700 0.29900 1.000 11.40400 69 VAL B N 1
ATOM 517 C CA . VAL A 1 69 ? -1.46000 -6.26000 0.93200 1.000 10.38546 69 VAL B CA 1
ATOM 518 C C . VAL A 1 69 ? -0.62200 -6.63400 2.13800 1.000 9.95646 69 VAL B C 1
ATOM 519 O O . VAL A 1 69 ? -0.07100 -5.74100 2.79600 1.000 9.84855 69 VAL B O 1
ATOM 523 N N . ALA A 1 70 ? -0.50200 -7.92300 2.44600 1.000 10.68549 70 ALA B N 1
ATOM 524 C CA . ALA A 1 70 ? 0.27000 -8.35100 3.60600 1.000 11.34083 70 ALA B CA 1
ATOM 525 C C . ALA A 1 70 ? 1.72300 -7.90300 3.48000 1.000 11.41453 70 ALA B C 1
ATOM 526 O O . ALA A 1 70 ? 2.34300 -8.02800 2.42000 1.000 12.96208 70 ALA B O 1
ATOM 528 N N . GLY A 1 71 ? 2.27200 -7.38700 4.57900 1.000 12.19357 71 GLY B N 1
ATOM 529 C CA . GLY A 1 71 ? 3.60600 -6.83000 4.57600 1.000 12.16198 71 GLY B CA 1
ATOM 530 C C . GLY A 1 71 ? 3.70200 -5.42100 4.04400 1.000 10.98816 71 GLY B C 1
ATOM 531 O O . GLY A 1 71 ? 4.76300 -4.79600 4.18000 1.000 11.98828 71 GLY B O 1
ATOM 532 N N . ARG A 1 72 ? 2.63600 -4.89300 3.45300 1.000 9.77749 72 ARG B N 1
ATOM 533 C CA . ARG A 1 72 ? 2.63200 -3.54000 2.92400 1.000 9.33533 72 ARG B CA 1
ATOM 534 C C . ARG A 1 72 ? 1.69000 -2.61600 3.66900 1.000 9.41429 72 ARG B C 1
ATOM 535 O O . ARG A 1 72 ? 2.05600 -1.47500 3.96300 1.000 9.48272 72 ARG B O 1
ATOM 543 N N . PHE A 1 73 ? 0.48600 -3.08200 3.99300 1.000 9.00108 73 PHE B N 1
ATOM 544 C CA . PHE A 1 73 ? -0.49300 -2.26500 4.68900 1.000 8.90107 73 PHE B CA 1
ATOM 545 C C . PHE A 1 73 ? -0.60300 -2.72300 6.13800 1.000 8.94581 73 PHE B C 1
ATOM 546 O O . PHE A 1 73 ? -0.64600 -3.92500 6.41800 1.000 10.80919 73 PHE B O 1
ATOM 554 N N . THR A 1 74 ? -0.67700 -1.76100 7.05200 1.000 8.57471 74 THR B N 1
ATOM 555 C CA . THR A 1 74 ? -0.89700 -2.03000 8.46900 1.000 8.72210 74 THR B CA 1
ATOM 556 C C . THR A 1 74 ? -2.13500 -1.26500 8.91000 1.000 8.45628 74 THR B C 1
ATOM 557 O O . THR A 1 74 ? -2.23500 -0.05900 8.66700 1.000 8.54839 74 THR B O 1
ATOM 561 N N . ILE A 1 75 ? -3.08400 -1.96300 9.53200 1.000 8.66946 75 ILE B N 1
ATOM 562 C CA . ILE A 1 75 ? -4.28900 -1.33300 10.05900 1.000 8.61945 75 ILE B CA 1
ATOM 563 C C . ILE A 1 75 ? -4.18100 -1.25700 11.57600 1.000 8.45628 75 ILE B C 1
ATOM 564 O O . ILE A 1 75 ? -3.71100 -2.20200 12.21900 1.000 9.68274 75 ILE B O 1
ATOM 569 N N . PHE A 1 76 ? -4.62400 -0.13600 12.14500 1.000 8.27731 76 PHE B N 1
ATOM 570 C CA . PHE A 1 76 ? -4.55800 0.03000 13.59300 1.000 8.99055 76 PHE B CA 1
ATOM 571 C C . PHE A 1 76 ? -5.51800 1.12400 14.03700 1.000 8.20625 76 PHE B C 1
ATOM 572 O O . PHE A 1 76 ? -5.79000 2.07600 13.30400 1.000 8.99318 76 PHE B O 1
ATOM 580 N N . ARG A 1 77 ? -5.99800 0.98800 15.27000 1.000 9.20637 77 ARG B N 1
ATOM 581 C CA . ARG A 1 77 ? -6.75500 2.03500 15.93200 1.000 9.41692 77 ARG B CA 1
ATOM 582 C C . ARG A 1 77 ? -5.87300 3.04100 16.65800 1.000 9.13004 77 ARG B C 1
ATOM 583 O O . ARG A 1 77 ? -4.80000 2.71000 17.16500 1.000 9.69064 77 ARG B O 1
ATOM 591 N N . ASP A 1 78 ? -6.36200 4.27100 16.74300 1.000 9.68011 78 ASP B N 1
ATOM 592 C CA . ASP A 1 78 ? -5.86400 5.21800 17.73900 1.000 11.30662 78 ASP B CA 1
ATOM 593 C C . ASP A 1 78 ? -7.08900 5.41800 18.63100 1.000 10.64338 78 ASP B C 1
ATOM 594 O O . ASP A 1 78 ? -7.99700 6.18600 18.29700 1.000 11.06185 78 ASP B O 1
ATOM 599 N N . ASN A 1 79 ? -7.11400 4.72300 19.77100 1.000 11.08028 79 ASN B N 1
ATOM 600 C CA . ASN A 1 79 ? -8.31400 4.74200 20.60200 1.000 12.20146 79 ASN B CA 1
ATOM 601 C C . ASN A 1 79 ? -8.65500 6.14900 21.07100 1.000 13.15947 79 ASN B C 1
ATOM 602 O O . ASN A 1 79 ? -9.83400 6.46100 21.26400 1.000 14.75703 79 ASN B O 1
ATOM 607 N N . ALA A 1 80 ? -7.64900 7.00800 21.26000 1.000 13.59374 80 ALA B N 1
ATOM 608 C CA . ALA A 1 80 ? -7.89400 8.36300 21.74300 1.000 14.44647 80 ALA B CA 1
ATOM 609 C C . ALA A 1 80 ? -8.61500 9.22400 20.72000 1.000 15.43606 80 ALA B C 1
ATOM 610 O O . ALA A 1 80 ? -9.27700 10.19700 21.09700 1.000 17.22049 80 ALA B O 1
ATOM 612 N N . LYS A 1 81 ? -8.50400 8.88800 19.44300 1.000 13.75954 81 LYS B N 1
ATOM 613 C CA . LYS A 1 81 ? -9.03100 9.70500 18.35100 1.000 13.34107 81 LYS B CA 1
ATOM 614 C C . LYS A 1 81 ? -10.21400 9.05700 17.61100 1.000 11.57244 81 LYS B C 1
ATOM 615 O O . LYS A 1 81 ? -10.66500 9.62400 16.61000 1.000 11.95143 81 LYS B O 1
ATOM 621 N N . ASN A 1 82 ? -10.66100 7.90500 18.06900 1.000 10.85130 82 ASN B N 1
ATOM 622 C CA . ASN A 1 82 ? -11.76800 7.21400 17.40100 1.000 10.39862 82 ASN B CA 1
ATOM 623 C C . ASN A 1 82 ? -11.48100 7.00800 15.92100 1.000 9.93277 82 ASN B C 1
ATOM 624 O O . ASN A 1 82 ? -12.37100 7.10200 15.07100 1.000 10.49073 82 ASN B O 1
ATOM 629 N N . THR A 1 83 ? -10.22000 6.73000 15.60700 1.000 9.83802 83 THR B N 1
ATOM 630 C CA . THR A 1 83 ? -9.76500 6.67000 14.22600 1.000 9.72485 83 THR B CA 1
ATOM 631 C C . THR A 1 83 ? -9.14400 5.31500 13.93500 1.000 9.31954 83 THR B C 1
ATOM 632 O O . THR A 1 83 ? -8.39000 4.77300 14.75300 1.000 9.99067 83 THR B O 1
ATOM 636 N N . VAL A 1 84 ? -9.46600 4.78000 12.76000 1.000 9.46166 84 VAL B N 1
ATOM 637 C CA . VAL A 1 84 ? -8.85800 3.56700 12.23300 1.000 9.20110 84 VAL B CA 1
ATOM 638 C C . VAL A 1 84 ? -7.96600 3.97800 11.07200 1.000 9.03529 84 VAL B C 1
ATOM 639 O O . VAL A 1 84 ? -8.44600 4.50200 10.05900 1.000 10.21175 84 VAL B O 1
ATOM 643 N N A TYR A 1 85 ? -6.67000 3.73600 11.22000 0.510 8.61419 85 TYR B N 1
ATOM 644 N N B TYR A 1 85 ? -6.66600 3.75000 11.22000 0.490 8.53260 85 TYR B N 1
ATOM 645 C CA A TYR A 1 85 ? -5.67100 4.13700 10.24400 0.510 8.73789 85 TYR B CA 1
ATOM 646 C CA B TYR A 1 85 ? -5.68600 4.15400 10.22600 0.490 8.61156 85 TYR B CA 1
ATOM 647 C C A TYR A 1 85 ? -5.28300 2.96100 9.36500 0.510 8.48523 85 TYR B C 1
ATOM 648 C C B TYR A 1 85 ? -5.28700 2.97000 9.36400 0.490 8.42206 85 TYR B C 1
ATOM 649 O O A TYR A 1 85 ? -5.28400 1.80800 9.79900 0.510 8.42996 85 TYR B O 1
ATOM 650 O O B TYR A 1 85 ? -5.28700 1.82100 9.81000 0.490 8.31942 85 TYR B O 1
ATOM 667 N N . LEU A 1 86 ? -4.92900 3.26900 8.11900 1.000 8.26415 86 LEU B N 1
ATOM 668 C CA . LEU A 1 86 ? -4.36700 2.28200 7.20300 1.000 8.33258 86 LEU B CA 1
ATOM 669 C C . LEU A 1 86 ? -3.05500 2.86500 6.69400 1.000 7.97727 86 LEU B C 1
ATOM 670 O O . LEU A 1 86 ? -3.05900 3.74200 5.82000 1.000 8.74842 86 LEU B O 1
ATOM 675 N N . GLN A 1 87 ? -1.93800 2.39500 7.24700 1.000 7.55617 87 GLN B N 1
ATOM 676 C CA . GLN A 1 87 ? -0.63000 2.77100 6.72000 1.000 8.00885 87 GLN B CA 1
ATOM 677 C C . GLN A 1 87 ? -0.35200 1.91400 5.49300 1.000 7.31403 87 GLN B C 1
ATOM 678 O O . GLN A 1 87 ? -0.25400 0.68900 5.59500 1.000 9.34586 87 GLN B O 1
ATOM 684 N N . MET A 1 88 ? -0.21200 2.55800 4.33600 1.000 7.61670 88 MET B N 1
ATOM 685 C CA . MET A 1 88 ? 0.01100 1.86700 3.06500 1.000 8.24836 88 MET B CA 1
ATOM 686 C C . MET A 1 88 ? 1.42900 2.15000 2.59300 1.000 8.39838 88 MET B C 1
ATOM 687 O O . MET A 1 88 ? 1.67600 3.14600 1.92200 1.000 9.36165 88 MET B O 1
ATOM 692 N N . ASN A 1 89 ? 2.35300 1.26300 2.94000 1.000 8.67999 89 ASN B N 1
ATOM 693 C CA . ASN A 1 89 ? 3.71200 1.36000 2.42500 1.000 9.28006 89 ASN B CA 1
ATOM 694 C C . ASN A 1 89 ? 3.84300 0.57500 1.12400 1.000 9.42481 89 ASN B C 1
ATOM 695 O O . ASN A 1 89 ? 3.07500 -0.34500 0.84100 1.000 9.70643 89 ASN B O 1
ATOM 700 N N . SER A 1 90 ? 4.84100 0.95300 0.32900 1.000 10.14595 90 SER B N 1
ATOM 701 C CA . SER A 1 90 ? 5.20200 0.19800 -0.87000 1.000 10.78814 90 SER B CA 1
ATOM 702 C C . SER A 1 90 ? 3.99900 -0.04500 -1.77900 1.000 10.06436 90 SER B C 1
ATOM 703 O O . SER A 1 90 ? 3.71100 -1.17000 -2.19500 1.000 9.99594 90 SER B O 1
ATOM 706 N N . LEU A 1 91 ? 3.29600 1.03900 -2.08400 1.000 9.73538 91 LEU B N 1
ATOM 707 C CA . LEU A 1 91 ? 2.11600 0.96000 -2.93300 1.000 9.86171 91 LEU B CA 1
ATOM 708 C C . LEU A 1 91 ? 2.46100 0.42900 -4.32300 1.000 10.02752 91 LEU B C 1
ATOM 709 O O . LEU A 1 91 ? 3.56600 0.62400 -4.84100 1.000 10.05910 91 LEU B O 1
ATOM 714 N N . LYS A 1 92 ? 1.49800 -0.26900 -4.91500 1.000 10.13016 92 LYS B N 1
ATOM 715 C CA . LYS A 1 92 ? 1.62500 -0.82800 -6.24800 1.000 10.55390 92 LYS B CA 1
ATOM 716 C C . LYS A 1 92 ? 0.53300 -0.26100 -7.14300 1.000 10.16701 92 LYS B C 1
ATOM 717 O O . LYS A 1 92 ? -0.52800 0.13700 -6.65200 1.000 9.68537 92 LYS B O 1
ATOM 723 N N . PRO A 1 93 ? 0.76600 -0.20300 -8.46200 1.000 10.58811 93 PRO B N 1
ATOM 724 C CA . PRO A 1 93 ? -0.28200 0.29700 -9.37900 1.000 11.40926 93 PRO B CA 1
ATOM 725 C C . PRO A 1 93 ? -1.64700 -0.33800 -9.16700 1.000 11.18555 93 PRO B C 1
ATOM 726 O O . PRO A 1 93 ? -2.66300 0.36500 -9.19800 1.000 11.84353 93 PRO B O 1
ATOM 730 N N . GLU A 1 94 ? -1.69400 -1.64100 -8.90900 1.000 11.13028 94 GLU B N 1
ATOM 731 C CA . GLU A 1 94 ? -2.97400 -2.30800 -8.72400 1.000 11.63561 94 GLU B CA 1
ATOM 732 C C . GLU A 1 94 ? -3.65200 -1.96300 -7.40300 1.000 10.93552 94 GLU B C 1
ATOM 733 O O . GLU A 1 94 ? -4.75500 -2.45900 -7.16400 1.000 11.53559 94 GLU B O 1
ATOM 739 N N . ASP A 1 95 ? -3.04300 -1.13900 -6.55300 1.000 9.26953 95 ASP B N 1
ATOM 740 C CA . ASP A 1 95 ? -3.70700 -0.62200 -5.35900 1.000 8.90107 95 ASP B CA 1
ATOM 741 C C . ASP A 1 95 ? -4.56000 0.60500 -5.65700 1.000 8.71683 95 ASP B C 1
ATOM 742 O O . ASP A 1 95 ? -5.24100 1.09800 -4.75100 1.000 9.04845 95 ASP B O 1
ATOM 747 N N . THR A 1 96 ? -4.53200 1.11500 -6.88900 1.000 8.93791 96 THR B N 1
ATOM 748 C CA . THR A 1 96 ? -5.34100 2.26800 -7.26900 1.000 9.11162 96 THR B CA 1
ATOM 749 C C . THR A 1 96 ? -6.82000 1.94000 -7.09900 1.000 8.86422 96 THR B C 1
ATOM 750 O O . THR A 1 96 ? -7.29600 0.91200 -7.59000 1.000 9.88540 96 THR B O 1
ATOM 754 N N . ALA A 1 97 ? -7.53700 2.79800 -6.37100 1.000 8.34311 97 ALA B N 1
ATOM 755 C CA . ALA A 1 97 ? -8.94100 2.55600 -6.05000 1.000 8.49839 97 ALA B CA 1
ATOM 756 C C . ALA A 1 97 ? -9.45900 3.70500 -5.19400 1.000 8.17730 97 ALA B C 1
ATOM 757 O O . ALA A 1 97 ? -8.68500 4.49700 -4.65000 1.000 8.33521 97 ALA B O 1
ATOM 759 N N . VAL A 1 98 ? -10.78300 3.78300 -5.06900 1.000 8.95634 98 VAL B N 1
ATOM 760 C CA . VAL A 1 98 ? -11.37500 4.54300 -3.97100 1.000 9.61694 98 VAL B CA 1
ATOM 761 C C . VAL A 1 98 ? -11.41000 3.63000 -2.76000 1.000 9.03529 98 VAL B C 1
ATOM 762 O O . VAL A 1 98 ? -11.88700 2.49400 -2.84100 1.000 9.35638 98 VAL B O 1
ATOM 766 N N . TYR A 1 99 ? -10.88300 4.11500 -1.64200 1.000 9.14320 99 TYR B N 1
ATOM 767 C CA . TYR A 1 99 ? -10.85200 3.36900 -0.39000 1.000 8.43522 99 TYR B CA 1
ATOM 768 C C . TYR A 1 99 ? -11.97800 3.85400 0.51700 1.000 8.50628 99 TYR B C 1
ATOM 769 O O . TYR A 1 99 ? -12.20200 5.05900 0.65000 1.000 9.02213 99 TYR B O 1
ATOM 778 N N . TYR A 1 100 ? -12.68900 2.90600 1.11500 1.000 8.57471 100 TYR B N 1
ATOM 779 C CA . TYR A 1 100 ? -13.87100 3.18500 1.91700 1.000 8.50628 100 TYR B CA 1
ATOM 780 C C . TYR A 1 100 ? -13.75800 2.47800 3.25500 1.000 8.83790 100 TYR B C 1
ATOM 781 O O . TYR A 1 100 ? -13.36300 1.31100 3.32200 1.000 10.60127 100 TYR B O 1
ATOM 790 N N . CYS A 1 101 ? -14.19400 3.16100 4.30700 1.000 9.29585 101 CYS B N 1
ATOM 791 C CA . CYS A 1 101 ? -14.27500 2.61500 5.65200 1.000 9.99594 101 CYS B CA 1
ATOM 792 C C . CYS A 1 101 ? -15.70300 2.15600 5.95500 1.000 9.30901 101 CYS B C 1
ATOM 793 O O . CYS A 1 101 ? -16.67600 2.73800 5.46600 1.000 10.40651 101 CYS B O 1
ATOM 796 N N . ASN A 1 102 ? -15.82500 1.10000 6.75700 1.000 9.43271 102 ASN B N 1
ATOM 797 C CA . ASN A 1 102 ? -17.14600 0.66900 7.21300 1.000 10.09595 102 ASN B CA 1
ATOM 798 C C . ASN A 1 102 ? -16.98700 -0.14400 8.49400 1.000 10.61969 102 ASN B C 1
ATOM 799 O O . ASN A 1 102 ? -15.87500 -0.36000 8.98300 1.000 11.08554 102 ASN B O 1
ATOM 804 N N . GLY A 1 103 ? -18.12300 -0.59000 9.03300 1.000 11.82773 103 GLY B N 1
ATOM 805 C CA . GLY A 1 103 ? -18.13800 -1.32200 10.28000 1.000 13.07788 103 GLY B CA 1
ATOM 806 C C . GLY A 1 103 ? -19.09000 -2.49700 10.20800 1.000 13.54110 103 GLY B C 1
ATOM 807 O O . GLY A 1 103 ? -19.95900 -2.57100 9.33700 1.000 14.30171 103 GLY B O 1
ATOM 808 N N . ALA A 1 104 ? -18.90600 -3.42300 11.14800 1.000 14.42805 104 ALA B N 1
ATOM 809 C CA . ALA A 1 104 ? -19.79200 -4.56900 11.29400 1.000 16.91519 104 ALA B CA 1
ATOM 810 C C . ALA A 1 104 ? -19.64600 -5.10600 12.70700 1.000 18.97596 104 ALA B C 1
ATOM 811 O O . ALA A 1 104 ? -18.66200 -4.83200 13.39800 1.000 17.05994 104 ALA B O 1
ATOM 813 N N . SER A 1 105 ? -20.63800 -5.88600 13.12800 1.000 23.34490 105 SER B N 1
ATOM 814 C CA . SER A 1 105 ? -20.65300 -6.38100 14.49700 1.000 27.58752 105 SER B CA 1
ATOM 815 C C . SER A 1 105 ? -19.52300 -7.35700 14.79800 1.000 29.39300 105 SER B C 1
ATOM 816 O O . SER A 1 105 ? -19.27000 -7.63000 15.97600 1.000 30.24310 105 SER B O 1
ATOM 819 N N . ASP A 1 106 ? -18.84100 -7.88700 13.78500 1.000 29.97728 106 ASP B N 1
ATOM 820 C CA . ASP A 1 106 ? -17.66500 -8.70700 14.03600 1.000 31.56957 106 ASP B CA 1
ATOM 821 C C . ASP A 1 106 ? -16.75300 -8.67700 12.81900 1.000 30.11677 106 ASP B C 1
ATOM 822 O O . ASP A 1 106 ? -17.16700 -8.32800 11.70900 1.000 29.99833 106 ASP B O 1
ATOM 827 N N . ILE A 1 107 ? -15.50000 -9.06700 13.05000 1.000 28.44288 107 ILE B N 1
ATOM 828 C CA . ILE A 1 107 ? -14.46900 -8.90500 12.03300 1.000 26.87954 107 ILE B CA 1
ATOM 829 C C . ILE A 1 107 ? -14.67100 -9.87300 10.87000 1.000 26.59793 107 ILE B C 1
ATOM 830 O O . ILE A 1 107 ? -14.35200 -9.54500 9.72000 1.000 26.34526 107 ILE B O 1
ATOM 835 N N . GLY A 1 108 ? -15.22000 -11.06000 11.13200 1.000 26.49528 108 GLY B N 1
ATOM 836 C CA . GLY A 1 108 ? -15.41400 -12.02700 10.06300 1.000 26.02417 108 GLY B CA 1
ATOM 837 C C . GLY A 1 108 ? -16.41100 -11.57500 9.01400 1.000 25.41357 108 GLY B C 1
ATOM 838 O O . GLY A 1 108 ? -16.30700 -11.96200 7.84600 1.000 25.76362 108 GLY B O 1
ATOM 839 N N . ALA A 1 109 ? -17.38700 -10.75500 9.40800 1.000 24.04236 109 ALA B N 1
ATOM 840 C CA . ALA A 1 109 ? -18.32800 -10.20200 8.43800 1.000 22.10265 109 ALA B CA 1
ATOM 841 C C . ALA A 1 109 ? -17.62200 -9.26300 7.46800 1.000 20.74722 109 ALA B C 1
ATOM 842 O O . ALA A 1 109 ? -17.81800 -9.34800 6.25000 1.000 20.62353 109 ALA B O 1
ATOM 844 N N . LEU A 1 110 ? -16.79100 -8.35800 7.99200 1.000 20.26822 110 LEU B N 1
ATOM 845 C CA . LEU A 1 110 ? -16.03700 -7.45500 7.12600 1.000 18.95490 110 LEU B CA 1
ATOM 846 C C . LEU A 1 110 ? -15.14600 -8.23300 6.17000 1.000 19.20493 110 LEU B C 1
ATOM 847 O O . LEU A 1 110 ? -15.07200 -7.91200 4.97700 1.000 18.20745 110 LEU B O 1
ATOM 852 N N . GLN A 1 111 ? -14.47200 -9.27000 6.67600 1.000 21.61312 111 GLN B N 1
ATOM 853 C CA . GLN A 1 111 ? -13.55600 -10.04800 5.85100 1.000 24.53452 111 GLN B CA 1
ATOM 854 C C . GLN A 1 111 ? -14.26900 -10.68700 4.66700 1.000 25.32672 111 GLN B C 1
ATOM 855 O O . GLN A 1 111 ? -13.66300 -10.87900 3.60800 1.000 25.49779 111 GLN B O 1
ATOM 861 N N . SER A 1 112 ? -15.55100 -11.01300 4.82100 1.000 25.58991 112 SER B N 1
ATOM 862 C CA . SER A 1 112 ? -16.32500 -11.60500 3.73800 1.000 26.30315 112 SER B CA 1
ATOM 863 C C . SER A 1 112 ? -16.88800 -10.57000 2.77500 1.000 25.77414 112 SER B C 1
ATOM 864 O O . SER A 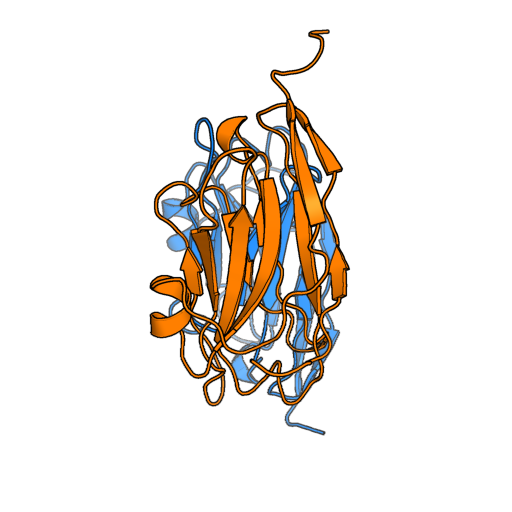1 112 ? -17.56300 -10.94800 1.80900 1.000 26.76637 112 SER B O 1
ATOM 867 N N . GLY A 1 113 ? -16.62900 -9.28500 3.00700 1.000 23.86602 113 GLY B N 1
ATOM 868 C CA . GLY A 1 113 ? -17.16400 -8.22700 2.17800 1.000 22.01843 113 GLY B CA 1
ATOM 869 C C . GLY A 1 113 ? -18.40600 -7.55400 2.71900 1.000 20.97357 113 GLY B C 1
ATOM 870 O O . GLY A 1 113 ? -18.88300 -6.59400 2.10600 1.000 21.93684 113 GLY B O 1
ATOM 871 N N . ALA A 1 114 ? -18.94200 -8.01800 3.84300 1.000 19.47602 114 ALA B N 1
ATOM 872 C CA . ALA A 1 114 ? -20.16200 -7.46100 4.40500 1.000 18.28114 114 ALA B CA 1
ATOM 873 C C . ALA A 1 114 ? -19.85300 -6.26100 5.29500 1.000 17.81529 114 ALA B C 1
ATOM 874 O O . ALA A 1 114 ? -18.74000 -6.09500 5.80000 1.000 18.86016 114 ALA B O 1
ATOM 876 N N . SER A 1 115 ? -20.86100 -5.41600 5.47800 1.000 17.09415 115 SER B N 1
ATOM 877 C CA . SER A 1 115 ? -20.74300 -4.24000 6.32700 1.000 16.84676 115 SER B CA 1
ATOM 878 C C . SER A 1 115 ? -22.14300 -3.76200 6.67900 1.000 17.12311 115 SER B C 1
ATOM 879 O O . SER A 1 115 ? -23.13800 -4.20600 6.10100 1.000 17.62843 115 SER B O 1
ATOM 882 N N . SER A 1 116 ? -22.20800 -2.83500 7.63400 1.000 16.54146 116 SER B N 1
ATOM 883 C CA . SER A 1 116 ? -23.47200 -2.46700 8.24700 1.000 17.20469 116 SER B CA 1
ATOM 884 C C . SER A 1 116 ? -23.87000 -1.01100 8.09600 1.000 16.72043 116 SER B C 1
ATOM 885 O O . SER A 1 116 ? -25.01700 -0.68100 8.40000 1.000 18.06006 116 SER B O 1
ATOM 888 N N . TRP A 1 117 ? -22.98100 -0.13500 7.65700 1.000 15.06496 117 TRP B N 1
ATOM 889 C CA . TRP A 1 117 ? -23.28700 1.28300 7.61600 1.000 15.10707 117 TRP B CA 1
ATOM 890 C C . TRP A 1 117 ? -23.35400 1.77200 6.18000 1.000 14.95969 117 TRP B C 1
ATOM 891 O O . TRP A 1 117 ? -22.78300 1.16800 5.26600 1.000 14.99390 117 TRP B O 1
ATOM 902 N N . SER A 1 118 ? -24.06500 2.88200 5.99400 1.000 15.24920 118 SER B N 1
ATOM 903 C CA . SER A 1 118 ? -24.05200 3.56800 4.71100 1.000 15.85716 118 SER B CA 1
ATOM 904 C C . SER A 1 118 ? -22.63400 4.01200 4.39500 1.000 15.05707 118 SER B C 1
ATOM 905 O O . SER A 1 118 ? -21.87800 4.42300 5.27900 1.000 15.22025 118 SER B O 1
ATOM 908 N N . TRP A 1 119 ? -22.26800 3.92700 3.12600 1.000 14.42541 119 TRP B N 1
ATOM 909 C CA . TRP A 1 119 ? -20.91100 4.25200 2.72900 1.000 13.95430 119 TRP B CA 1
ATOM 910 C C . TRP A 1 119 ? -20.69600 5.76000 2.73100 1.000 14.24381 119 TRP B C 1
ATOM 911 O O . TRP A 1 119 ? -21.59500 6.53500 2.39300 1.000 15.55450 119 TRP B O 1
ATOM 922 N N . GLY A 1 120 ? -19.49700 6.17300 3.12500 1.000 13.70427 120 GLY B N 1
ATOM 923 C CA . GLY A 1 120 ? -19.07800 7.54500 2.97100 1.000 14.22539 120 GLY B CA 1
ATOM 924 C C . GLY A 1 120 ? -18.59300 7.80600 1.55900 1.000 13.92535 120 GLY B C 1
ATOM 925 O O . GLY A 1 120 ? -18.72200 6.97600 0.65800 1.000 14.69913 120 GLY B O 1
ATOM 926 N N . HIS A 1 121 ? -18.04200 8.95300 1.36800 1.000 14.93337 121 HIS B N 1
ATOM 927 C CA . HIS A 1 121 ? -17.55100 9.23500 0.04000 1.000 16.76517 121 HIS B CA 1
ATOM 928 C C . HIS A 1 121 ? -16.21500 8.57400 -0.33100 1.000 13.65164 121 HIS B C 1
ATOM 929 O O . HIS A 1 121 ? -15.83800 8.57800 -1.48800 1.000 14.50963 121 HIS B O 1
ATOM 936 N N . GLY A 1 122 ? -15.52600 8.00300 0.66000 1.000 11.15134 122 GLY B N 1
ATOM 937 C CA . GLY A 1 122 ? -14.26500 7.34100 0.39700 1.000 10.50652 122 GLY B CA 1
ATOM 938 C C . GLY A 1 122 ? -13.13800 8.33900 0.18600 1.000 9.86960 122 GLY B C 1
ATOM 939 O O . GLY A 1 122 ? -13.30600 9.55500 0.25700 1.000 11.53559 122 GLY B O 1
ATOM 940 N N . THR A 1 123 ? -11.95800 7.79500 -0.10200 1.000 9.38534 123 THR B N 1
ATOM 941 C CA . THR A 1 123 ? -10.79000 8.61700 -0.39500 1.000 9.65379 123 THR B CA 1
ATOM 942 C C . THR A 1 123 ? -10.03900 7.98200 -1.56000 1.000 8.62735 123 THR B C 1
ATOM 943 O O . THR A 1 123 ? -9.78400 6.77500 -1.56000 1.000 8.79579 123 THR B O 1
ATOM 947 N N . GLN A 1 124 ? -9.76500 8.78500 -2.58800 1.000 9.94856 124 GLN B N 1
ATOM 948 C CA . GLN A 1 124 ? -9.19800 8.28000 -3.83500 1.000 10.42493 124 GLN B CA 1
ATOM 949 C C . GLN A 1 124 ? -7.68900 8.09200 -3.71800 1.000 9.77749 124 GLN B C 1
ATOM 950 O O . GLN A 1 124 ? -6.97000 8.99000 -3.26700 1.000 10.61706 124 GLN B O 1
ATOM 956 N N . VAL A 1 125 ? -7.21400 6.92300 -4.13500 1.000 9.11688 125 VAL B N 1
ATOM 957 C CA . VAL A 1 125 ? -5.79400 6.58400 -4.13200 1.000 9.41165 125 VAL B CA 1
ATOM 958 C C . VAL A 1 125 ? -5.39800 6.21100 -5.55400 1.000 9.75380 125 VAL B C 1
ATOM 959 O O . VAL A 1 125 ? -5.95400 5.26800 -6.13200 1.000 10.53547 125 VAL B O 1
ATOM 963 N N . THR A 1 126 ? -4.43800 6.94200 -6.11700 1.000 10.35387 126 THR B N 1
ATOM 964 C CA . THR A 1 126 ? -3.90400 6.63600 -7.43700 1.000 10.64075 126 THR B CA 1
ATOM 965 C C . THR A 1 126 ? -2.41900 6.35700 -7.28900 1.000 10.31966 126 THR B C 1
ATOM 966 O O . THR A 1 126 ? -1.67900 7.19200 -6.75700 1.000 10.92499 126 THR B O 1
ATOM 970 N N . VAL A 1 127 ? -1.99500 5.18100 -7.73400 1.000 10.19070 127 VAL B N 1
ATOM 971 C CA . VAL A 1 127 ? -0.59600 4.77400 -7.70500 1.000 9.99067 127 VAL B CA 1
ATOM 972 C C . VAL A 1 127 ? -0.11300 4.74600 -9.14600 1.000 10.81445 127 VAL B C 1
ATOM 973 O O . VAL A 1 127 ? -0.53800 3.89700 -9.93900 1.000 11.87511 127 VAL B O 1
ATOM 977 N N . SER A 1 128 ? 0.76100 5.68600 -9.48600 1.000 11.50138 128 SER B N 1
ATOM 978 C CA . SER A 1 128 ? 1.22800 5.82700 -10.85300 1.000 11.82247 128 SER B CA 1
ATOM 979 C C . SER A 1 128 ? 2.38500 4.87200 -11.13600 1.000 11.57770 128 SER B C 1
ATOM 980 O O . SER A 1 128 ? 2.88400 4.16300 -10.25500 1.000 11.57507 128 SER B O 1
ATOM 983 N N A SER A 1 129 ? 2.82400 4.87400 -12.40600 0.630 11.99354 129 SER B N 1
ATOM 984 N N B SER A 1 129 ? 2.89800 4.89500 -12.36200 0.370 11.99354 129 SER B N 1
ATOM 985 C CA A SER A 1 129 ? 3.84000 3.94200 -12.88200 0.630 12.18304 129 SER B CA 1
ATOM 986 C CA B SER A 1 129 ? 3.85900 3.89400 -12.80900 0.370 12.18304 129 SER B CA 1
ATOM 987 C C A SER A 1 129 ? 5.18200 4.14900 -12.19400 0.630 11.29346 129 SER B C 1
ATOM 988 C C B SER A 1 129 ? 5.23200 4.13400 -12.19000 0.370 11.29346 129 SER B C 1
ATOM 989 O O A SER A 1 129 ? 5.93000 3.18600 -11.99100 0.630 13.81218 129 SER B O 1
ATOM 990 O O B SER A 1 129 ? 5.99700 3.19400 -11.97000 0.370 13.81218 129 SER B O 1
ATOM 995 N N . GLY A 1 130 ? 5.50700 5.38600 -11.84000 1.000 11.50927 130 GLY B N 1
ATOM 996 C CA . GLY A 1 130 ? 6.83200 5.68500 -11.34100 1.000 11.19345 130 GLY B CA 1
ATOM 997 C C . GLY A 1 130 ? 7.10300 7.17200 -11.44800 1.000 10.97763 130 GLY B C 1
ATOM 998 O O . GLY A 1 130 ? 6.21800 7.96300 -11.76900 1.000 12.24094 130 GLY B O 1
ATOM 999 N N . GLN A 1 131 ? 8.35200 7.53200 -11.17600 1.000 10.49073 131 GLN B N 1
ATOM 1000 C CA . GLN A 1 131 ? 8.76100 8.92700 -11.22000 1.000 10.65917 131 GLN B CA 1
ATOM 1001 C C . GLN A 1 131 ? 10.08700 9.06100 -11.96600 1.000 9.68537 131 GLN B C 1
ATOM 1002 O O . GLN A 1 131 ? 10.75200 8.07400 -12.29000 1.000 10.10647 131 GLN B O 1
ATOM 1008 N N . ALA A 1 132 ? 10.46300 10.30900 -12.22600 1.000 10.53284 132 ALA B N 1
ATOM 1009 C CA . ALA A 1 132 ? 11.71900 10.60400 -12.90000 1.000 10.89078 132 ALA B CA 1
ATOM 1010 C C . ALA A 1 132 ? 12.90200 10.05800 -12.10500 1.000 11.93564 132 ALA B C 1
ATOM 1011 O O . ALA A 1 132 ? 12.86200 9.93900 -10.87600 1.000 12.88312 132 ALA B O 1
ATOM 1013 N N . GLY A 1 133 ? 13.95300 9.69400 -12.83100 1.000 13.45688 133 GLY B N 1
ATOM 1014 C CA . GLY A 1 133 ? 15.20800 9.28500 -12.23100 1.000 15.44396 133 GLY B CA 1
ATOM 1015 C C . GLY A 1 133 ? 16.17200 10.45800 -12.26400 1.000 18.32588 133 GLY B C 1
ATOM 1016 O O . GLY A 1 133 ? 16.20400 11.22100 -13.23300 1.000 19.87344 133 GLY B O 1
ATOM 1017 N N . GLN A 1 134 ? 16.94800 10.58900 -11.19900 1.000 18.63118 134 GLN B N 1
ATOM 1018 C CA . GLN A 1 134 ? 17.83300 11.73500 -11.06500 1.000 17.67580 134 GLN B CA 1
ATOM 1019 C C . GLN A 1 134 ? 19.28000 11.30200 -10.89500 1.000 17.96531 134 GLN B C 1
ATOM 1020 O O . GLN A 1 134 ? 19.61700 10.19500 -11.31300 1.000 17.35998 134 GLN B O 1
ATOM 1027 N N . MET B 1 1 ? 28.07200 -1.34500 18.89600 1.000 29.03243 1 MET A N 1
ATOM 1028 C CA . MET B 1 1 ? 27.38900 -0.07200 19.07900 1.000 27.36118 1 MET A CA 1
ATOM 1029 C C . MET B 1 1 ? 27.97600 1.01000 18.18300 1.000 24.93720 1 MET A C 1
ATOM 1030 O O . MET B 1 1 ? 29.19300 1.13100 18.07200 1.000 26.06892 1 MET A O 1
ATOM 1035 N N . ALA B 1 2 ? 27.10800 1.79700 17.55000 1.000 20.74459 2 ALA A N 1
ATOM 1036 C CA . ALA B 1 2 ? 27.53800 2.89600 16.70000 1.000 18.14165 2 ALA A CA 1
ATOM 1037 C C . ALA B 1 2 ? 26.53600 4.03400 16.81500 1.000 15.94928 2 ALA A C 1
ATOM 1038 O O . ALA B 1 2 ? 25.33100 3.79600 16.92700 1.000 15.41501 2 ALA A O 1
ATOM 1040 N N . GLU B 1 3 ? 27.03500 5.26700 16.76900 1.000 14.85441 3 GLU A N 1
ATOM 1041 C CA . GLU B 1 3 ? 26.18200 6.44600 16.89600 1.000 14.96232 3 GLU A CA 1
ATOM 1042 C C . GLU B 1 3 ? 25.43700 6.67900 15.58300 1.000 14.58859 3 GLU A C 1
ATOM 1043 O O . GLU B 1 3 ? 26.03300 7.08400 14.58000 1.000 15.49133 3 GLU A O 1
ATOM 1049 N N . VAL B 1 4 ? 24.12500 6.43500 15.59800 1.000 14.24118 4 VAL A N 1
ATOM 1050 C CA . VAL B 1 4 ? 23.23200 6.59500 14.45400 1.000 14.52543 4 VAL A CA 1
ATOM 1051 C C . VAL B 1 4 ? 22.10000 7.52200 14.87800 1.000 14.10432 4 VAL A C 1
ATOM 1052 O O . VAL B 1 4 ? 21.65100 7.47200 16.02800 1.000 14.09116 4 VAL A O 1
ATOM 1056 N N . GLN B 1 5 ? 21.63900 8.37100 13.95800 1.000 14.68334 5 GLN A N 1
ATOM 1057 C CA . GLN B 1 5 ? 20.57300 9.31800 14.27500 1.000 16.30722 5 GLN A CA 1
ATOM 1058 C C . GLN B 1 5 ? 19.34900 8.60300 14.83700 1.000 15.38079 5 GLN A C 1
ATOM 1059 O O . GLN B 1 5 ? 18.81800 7.67600 14.22300 1.000 14.95442 5 GLN A O 1
ATOM 1065 N N . LEU B 1 6 ? 18.89900 9.04100 16.01100 1.000 15.43343 6 LEU A N 1
ATOM 1066 C CA . LEU B 1 6 ? 17.68200 8.51300 16.61900 1.000 15.18866 6 LEU A CA 1
ATOM 1067 C C . LEU B 1 6 ? 16.96700 9.66300 17.30100 1.000 15.75715 6 LEU A C 1
ATOM 1068 O O . LEU B 1 6 ? 17.48800 10.23700 18.26300 1.000 17.99426 6 LEU A O 1
ATOM 1073 N N . VAL B 1 7 ? 15.77700 9.99000 16.81100 1.000 13.98062 7 VAL A N 1
ATOM 1074 C CA . VAL B 1 7 ? 14.95400 11.05600 17.36200 1.000 14.19644 7 VAL A CA 1
ATOM 1075 C C . VAL B 1 7 ? 13.69600 10.39600 17.90600 1.000 12.01460 7 VAL A C 1
ATOM 1076 O O . VAL B 1 7 ? 12.90300 9.83600 17.13800 1.000 12.62257 7 VAL A O 1
ATOM 1080 N N . GLU B 1 8 ? 13.52100 10.44500 19.22300 1.000 11.86984 8 GLU A N 1
ATOM 1081 C CA . GLU B 1 8 ? 12.46100 9.72900 19.91900 1.000 11.43032 8 GLU A CA 1
ATOM 1082 C C . GLU B 1 8 ? 11.51000 10.72100 20.56800 1.000 11.10923 8 GLU A C 1
ATOM 1083 O O . GLU B 1 8 ? 11.94400 11.68600 21.19900 1.000 12.27779 8 GLU A O 1
ATOM 1089 N N . SER B 1 9 ? 10.21000 10.46900 20.43600 1.000 10.36966 9 SER A N 1
ATOM 1090 C CA . SER B 1 9 ? 9.23100 11.36600 21.03400 1.000 11.10396 9 SER A CA 1
ATOM 1091 C C . SER B 1 9 ? 7.91800 10.62600 21.22700 1.000 10.38019 9 SER A C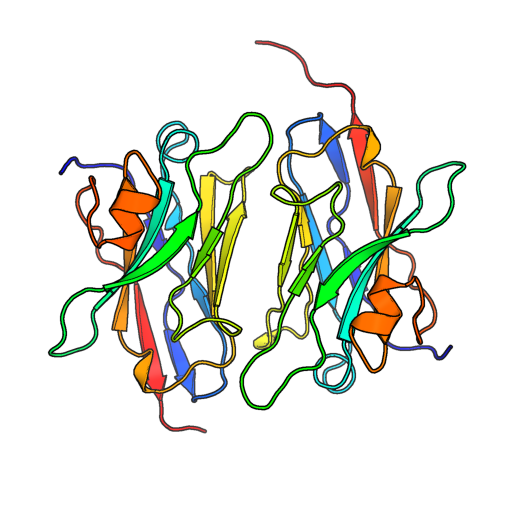 1
ATOM 1092 O O . SER B 1 9 ? 7.73200 9.50400 20.75000 1.000 9.69327 9 SER A O 1
ATOM 1095 N N . GLY B 1 10 ? 7.01500 11.27000 21.96000 1.000 10.44073 10 GLY A N 1
ATOM 1096 C CA . GLY B 1 10 ? 5.63700 10.82100 22.06100 1.000 10.81182 10 GLY A CA 1
ATOM 1097 C C . GLY B 1 10 ? 5.20100 10.38900 23.44200 1.000 11.69351 10 GLY A C 1
ATOM 1098 O O . GLY B 1 10 ? 4.00900 10.10600 23.63700 1.000 12.83312 10 GLY A O 1
ATOM 1099 N N . GLY B 1 11 ? 6.10400 10.32400 24.41200 1.000 11.63824 11 GLY A N 1
ATOM 1100 C CA . GLY B 1 11 ? 5.74300 9.88100 25.74100 1.000 12.03039 11 GLY A CA 1
ATOM 1101 C C . GLY B 1 11 ? 4.86900 10.88200 26.46500 1.000 11.68035 11 GLY A C 1
ATOM 1102 O O . GLY B 1 11 ? 4.66400 12.02400 26.04800 1.000 13.24633 11 GLY A O 1
ATOM 1103 N N . GLY B 1 12 ? 4.33700 10.42300 27.59000 1.000 11.31451 12 GLY A N 1
ATOM 1104 C CA . GLY B 1 12 ? 3.45700 11.24000 28.39500 1.000 11.50927 12 GLY A CA 1
ATOM 1105 C C . GLY B 1 12 ? 2.88800 10.42200 29.53500 1.000 11.61455 12 GLY A C 1
ATOM 1106 O O . GLY B 1 12 ? 3.33400 9.30600 29.80400 1.000 12.77785 12 GLY A O 1
ATOM 1107 N N . LEU B 1 13 ? 1.89700 11.00500 30.19500 1.000 12.35148 13 LEU A N 1
ATOM 1108 C CA . LEU B 1 13 ? 1.19500 10.38400 31.31000 1.000 11.69351 13 LEU A CA 1
ATOM 1109 C C . LEU B 1 13 ? -0.24700 10.15700 30.88400 1.000 11.75404 13 LEU A C 1
ATOM 1110 O O . LEU B 1 13 ? -0.91700 11.09800 30.45400 1.000 12.08040 13 LEU A O 1
ATOM 1115 N N . VAL B 1 14 ? -0.71900 8.91500 30.98500 1.000 11.25924 14 VAL A N 1
ATOM 1116 C CA . VAL B 1 14 ? -2.13500 8.61500 30.74900 1.000 12.08040 14 VAL A CA 1
ATOM 1117 C C . VAL B 1 14 ? -2.61100 7.62400 31.79000 1.000 11.69088 14 VAL A C 1
ATOM 1118 O O . VAL B 1 14 ? -1.82900 6.83200 32.32800 1.000 12.31463 14 VAL A O 1
ATOM 1122 N N . PRO B 1 15 ? -3.91200 7.64600 32.09400 1.000 11.84879 15 PRO A N 1
ATOM 1123 C CA . PRO B 1 15 ? -4.48700 6.59100 32.93600 1.000 12.24094 15 PRO A CA 1
ATOM 1124 C C . PRO B 1 15 ? -4.45800 5.24900 32.22600 1.000 12.10145 15 PRO A C 1
ATOM 1125 O O . PRO B 1 15 ? -4.38600 5.16700 30.99600 1.000 11.62508 15 PRO A O 1
ATOM 1129 N N . ALA B 1 16 ? -4.52400 4.18600 33.02800 1.000 11.14871 16 ALA A N 1
ATOM 1130 C CA . ALA B 1 16 ? -4.77500 2.85800 32.48700 1.000 11.10396 16 ALA A CA 1
ATOM 1131 C C . ALA B 1 16 ? -5.95400 2.91400 31.52500 1.000 10.95658 16 ALA A C 1
ATOM 1132 O O . ALA B 1 16 ? -6.96000 3.58500 31.78300 1.000 11.42769 16 ALA A O 1
ATOM 1134 N N . GLY B 1 17 ? -5.80900 2.21800 30.40000 1.000 10.92236 17 GLY A N 1
ATOM 1135 C CA . GLY B 1 17 ? -6.79200 2.24400 29.34200 1.000 10.69339 17 GLY A CA 1
ATOM 1136 C C . GLY B 1 17 ? -6.59500 3.34100 28.31700 1.000 10.60917 17 GLY A C 1
ATOM 1137 O O . GLY B 1 17 ? -7.28200 3.33100 27.28500 1.000 11.61192 17 GLY A O 1
ATOM 1138 N N . GLY B 1 18 ? -5.69100 4.29100 28.57000 1.000 10.58285 18 GLY A N 1
ATOM 1139 C CA . GLY B 1 18 ? -5.40700 5.35300 27.63000 1.000 11.21450 18 GLY A CA 1
ATOM 1140 C C . GLY B 1 18 ? -4.48200 4.91300 26.50700 1.000 10.19333 18 GLY A C 1
ATOM 1141 O O . GLY B 1 18 ? -4.06200 3.75700 26.40500 1.000 10.71707 18 GLY A O 1
ATOM 1142 N N . SER B 1 19 ? -4.14800 5.87600 25.65300 1.000 10.37230 19 SER A N 1
ATOM 1143 C CA A SER B 1 19 ? -3.38500 5.63300 24.43500 0.380 10.09332 19 SER A CA 1
ATOM 1144 C CA B SER B 1 19 ? -3.31800 5.58100 24.50100 0.620 10.71971 19 SER A CA 1
ATOM 1145 C C . SER B 1 19 ? -2.30300 6.69200 24.26100 1.000 9.76170 19 SER A C 1
ATOM 1146 O O . SER B 1 19 ? -2.48200 7.84500 24.65900 1.000 10.63812 19 SER A O 1
ATOM 1151 N N . LEU B 1 20 ? -1.20700 6.30200 23.60700 1.000 10.11700 20 LEU A N 1
ATOM 1152 C CA . LEU B 1 20 ? -0.13800 7.20300 23.19400 1.000 10.15385 20 LEU A CA 1
ATOM 1153 C C . LEU B 1 20 ? 0.46000 6.63200 21.92000 1.000 9.65116 20 LEU A C 1
ATOM 1154 O O . LEU B 1 20 ? 0.35600 5.43400 21.66400 1.000 10.71707 20 LEU A O 1
ATOM 1159 N N . ARG B 1 21 ? 1.11700 7.48400 21.13200 1.000 9.36954 21 ARG A N 1
ATOM 1160 C CA . ARG B 1 21 ? 1.83300 7.02000 19.94800 1.000 9.68274 21 ARG A CA 1
ATOM 1161 C C . ARG B 1 21 ? 3.26700 7.52300 20.00700 1.000 9.50640 21 ARG A C 1
ATOM 1162 O O . ARG B 1 21 ? 3.49900 8.73400 20.04600 1.000 11.24872 21 ARG A O 1
ATOM 1170 N N . LEU B 1 22 ? 4.21800 6.59600 20.01600 1.000 8.49576 22 LEU A N 1
ATOM 1171 C CA . LEU B 1 22 ? 5.63100 6.95000 20.03000 1.000 8.84053 22 LEU A CA 1
ATOM 1172 C C . LEU B 1 22 ? 6.18100 7.01900 18.61000 1.000 8.67736 22 LEU A C 1
ATOM 1173 O O . LEU B 1 22 ? 5.70800 6.33100 17.70400 1.000 8.95107 22 LEU A O 1
ATOM 1178 N N A SER B 1 23 ? 7.22600 7.83000 18.44300 0.480 8.64841 23 SER A N 1
ATOM 1179 N N B SER B 1 23 ? 7.19200 7.86000 18.42100 0.520 8.87212 23 SER A N 1
ATOM 1180 C CA A SER B 1 23 ? 7.83500 8.09200 17.14800 0.480 9.39060 23 SER A CA 1
ATOM 1181 C CA B SER B 1 23 ? 7.81500 8.00900 17.11500 0.520 9.77222 23 SER A CA 1
ATOM 1182 C C A SER B 1 23 ? 9.34600 7.94900 17.26500 0.480 9.94593 23 SER A C 1
ATOM 1183 C C B SER B 1 23 ? 9.32500 7.93100 17.25700 0.520 10.08279 23 SER A C 1
ATOM 1184 O O A SER B 1 23 ? 9.94600 8.43600 18.22800 0.480 10.67760 23 SER A O 1
ATOM 1185 O O B SER B 1 23 ? 9.89700 8.44500 18.22400 0.520 10.66444 23 SER A O 1
ATOM 1190 N N . CYS B 1 24 ? 9.95800 7.27900 16.28400 1.000 10.10647 24 CYS A N 1
ATOM 1191 C CA . CYS B 1 24 ? 11.41100 7.14600 16.19900 1.000 10.72497 24 CYS A CA 1
ATOM 1192 C C . CYS B 1 24 ? 11.82000 7.45500 14.76600 1.000 10.09858 24 CYS A C 1
ATOM 1193 O O . CYS B 1 24 ? 11.48700 6.70200 13.84400 1.000 10.62233 24 CYS A O 1
ATOM 1196 N N . THR B 1 25 ? 12.55000 8.54700 14.57400 1.000 9.93803 25 THR A N 1
ATOM 1197 C CA . THR B 1 25 ? 13.01600 8.94000 13.25400 1.000 10.55390 25 THR A CA 1
ATOM 1198 C C . THR B 1 25 ? 14.52200 8.72200 13.17300 1.000 10.94605 25 THR A C 1
ATOM 1199 O O . THR B 1 25 ? 15.25900 9.09000 14.09600 1.000 11.64087 25 THR A O 1
ATOM 1203 N N . THR B 1 26 ? 14.97300 8.11800 12.07600 1.000 11.17766 26 THR A N 1
ATOM 1204 C CA . THR B 1 26 ? 16.39700 7.90600 11.83900 1.000 11.84616 26 THR A CA 1
ATOM 1205 C C . THR B 1 26 ? 16.73200 8.35300 10.42100 1.000 12.20146 26 THR A C 1
ATOM 1206 O O . THR B 1 26 ? 15.87100 8.83900 9.68300 1.000 12.65678 26 THR A O 1
ATOM 1210 N N . SER B 1 27 ? 17.99700 8.19600 10.04800 1.000 12.23041 27 SER A N 1
ATOM 1211 C CA . SER B 1 27 ? 18.46400 8.57200 8.72500 1.000 12.98314 27 SER A CA 1
ATOM 1212 C C . SER B 1 27 ? 18.00800 7.54900 7.68500 1.000 13.40687 27 SER A C 1
ATOM 1213 O O . SER B 1 27 ? 17.64700 6.41600 8.00600 1.000 13.15684 27 SER A O 1
ATOM 1216 N N . GLU B 1 28 ? 18.05400 7.94900 6.41200 1.000 14.68860 28 GLU A N 1
ATOM 1217 C CA . GLU B 1 28 ? 17.29500 7.20500 5.40900 1.000 15.72557 28 GLU A CA 1
ATOM 1218 C C . GLU B 1 28 ? 17.85300 5.80600 5.15500 1.000 13.98062 28 GLU A C 1
ATOM 1219 O O . GLU B 1 28 ? 17.08700 4.84800 5.01100 1.000 13.68322 28 GLU A O 1
ATOM 1225 N N A ARG B 1 29 ? 19.17700 5.66000 5.09200 0.560 13.94641 29 ARG A N 1
ATOM 1226 N N B ARG B 1 29 ? 19.16900 5.62300 5.12000 0.440 14.00957 29 ARG A N 1
ATOM 1227 C CA A ARG B 1 29 ? 19.73500 4.34000 4.81600 0.560 14.82546 29 ARG A CA 1
ATOM 1228 C CA B ARG B 1 29 ? 19.75300 4.31800 4.83300 0.440 14.95442 29 ARG A CA 1
ATOM 1229 C C A ARG B 1 29 ? 19.60600 3.41800 6.02200 0.560 14.45700 29 ARG A C 1
ATOM 1230 C C B ARG B 1 29 ? 19.64300 3.38800 6.03700 0.440 14.49911 29 ARG A C 1
ATOM 1231 O O A ARG B 1 29 ? 19.33800 2.22000 5.86800 0.560 15.38606 29 ARG A O 1
ATOM 1232 O O B ARG B 1 29 ? 19.36400 2.19800 5.89000 0.440 15.31763 29 ARG A O 1
ATOM 1247 N N . ALA B 1 30 ? 19.79200 3.95400 7.23000 1.000 13.30159 30 ALA A N 1
ATOM 1248 C CA . ALA B 1 30 ? 19.55900 3.15700 8.42800 1.000 12.96998 30 ALA A CA 1
ATOM 1249 C C . ALA B 1 30 ? 18.11700 2.66100 8.48300 1.000 12.91997 30 ALA A C 1
ATOM 1250 O O . ALA B 1 30 ? 17.86300 1.49800 8.81600 1.000 14.23065 30 ALA A O 1
ATOM 1252 N N . PHE B 1 31 ? 17.16500 3.52600 8.11900 1.000 11.88037 31 PHE A N 1
ATOM 1253 C CA . PHE B 1 31 ? 15.74500 3.19700 8.21600 1.000 12.64099 31 PHE A CA 1
ATOM 1254 C C . PHE B 1 31 ? 15.36800 2.06300 7.27900 1.000 13.34371 31 PHE A C 1
ATOM 1255 O O . PHE B 1 31 ? 14.53400 1.21600 7.62300 1.000 14.65439 31 PHE A O 1
ATOM 1263 N N A ARG B 1 32 ? 15.97700 2.02800 6.09200 0.510 13.65953 32 ARG A N 1
ATOM 1264 N N B ARG B 1 32 ? 15.99400 1.94300 6.11300 0.490 14.26487 32 ARG A N 1
ATOM 1265 C CA A ARG B 1 32 ? 15.57800 1.10700 5.03500 0.510 14.18591 32 ARG A CA 1
ATOM 1266 C CA B ARG B 1 32 ? 15.53300 1.01400 5.08800 0.490 15.24920 32 ARG A CA 1
ATOM 1267 C C A ARG B 1 32 ? 16.29700 -0.23100 5.10000 0.510 15.00180 32 ARG A C 1
ATOM 1268 C C B ARG B 1 32 ? 16.27400 -0.31600 5.17600 0.490 14.85441 32 ARG A C 1
ATOM 1269 O O A ARG B 1 32 ? 15.71900 -1.25400 4.71500 0.510 16.16246 32 ARG A O 1
ATOM 1270 O O B ARG B 1 32 ? 15.69100 -1.37700 4.95300 0.490 15.05444 32 ARG A O 1
ATOM 1285 N N . SER B 1 33 ? 17.54200 -0.25600 5.56800 1.000 13.71217 33 SER A N 1
ATOM 1286 C CA . SER B 1 33 ? 18.38000 -1.44200 5.45600 1.000 14.29382 33 SER A CA 1
ATOM 1287 C C . SER B 1 33 ? 18.63900 -2.14400 6.77800 1.000 13.56215 33 SER A C 1
ATOM 1288 O O . SER B 1 33 ? 19.40200 -3.11500 6.80600 1.000 15.53607 33 SER A O 1
ATOM 1291 N N . ASN B 1 34 ? 18.01700 -1.69200 7.86400 1.000 13.02525 34 ASN A N 1
ATOM 1292 C CA . ASN B 1 34 ? 18.10500 -2.36600 9.14800 1.000 13.55426 34 ASN A CA 1
ATOM 1293 C C . ASN B 1 34 ? 16.71300 -2.70300 9.65800 1.000 12.93313 34 ASN A C 1
ATOM 1294 O O . ASN B 1 34 ? 15.71600 -2.08100 9.27200 1.000 12.40675 34 ASN A O 1
ATOM 1299 N N . ALA B 1 35 ? 16.65300 -3.71800 10.50900 1.000 12.35938 35 ALA A N 1
ATOM 1300 C CA . ALA B 1 35 ? 15.47300 -3.89400 11.33100 1.000 12.52782 35 ALA A CA 1
ATOM 1301 C C . ALA B 1 35 ? 15.49300 -2.82600 12.41100 1.000 11.76983 35 ALA A C 1
ATOM 1302 O O . ALA B 1 35 ? 16.55500 -2.38800 12.85200 1.000 12.16198 35 ALA A O 1
ATOM 1304 N N . MET B 1 36 ? 14.31200 -2.36800 12.80700 1.000 10.98816 36 MET A N 1
ATOM 1305 C CA . MET B 1 36 ? 14.20800 -1.33700 13.82400 1.000 11.69614 36 MET A CA 1
ATOM 1306 C C . MET B 1 36 ? 13.16100 -1.74000 14.84500 1.000 11.14081 36 MET A C 1
ATOM 1307 O O . MET B 1 36 ? 12.18000 -2.41200 14.51900 1.000 11.31715 36 MET A O 1
ATOM 1312 N N . GLY B 1 37 ? 13.39200 -1.34700 16.09300 1.000 11.84089 37 GLY A N 1
ATOM 1313 C CA . GLY B 1 37 ? 12.53800 -1.81800 17.16100 1.000 13.11473 37 GLY A CA 1
ATOM 1314 C C . GLY B 1 37 ? 12.44000 -0.83500 18.30300 1.000 11.49085 37 GLY A C 1
ATOM 1315 O O . GLY B 1 37 ? 13.23600 0.10000 18.44100 1.000 10.99869 37 GLY A O 1
ATOM 1316 N N . TRP B 1 38 ? 11.41800 -1.06700 19.11300 1.000 9.48008 38 TRP A N 1
ATOM 1317 C CA . TRP B 1 38 ? 11.21800 -0.37300 20.36700 1.000 9.38007 38 TRP A CA 1
ATOM 1318 C C . TRP B 1 38 ? 11.52100 -1.32900 21.51100 1.000 9.71695 38 TRP A C 1
ATOM 1319 O O . TRP B 1 38 ? 11.17300 -2.51600 21.45700 1.000 9.60641 38 TRP A O 1
ATOM 1330 N N . PHE B 1 39 ? 12.20800 -0.80100 22.52100 1.000 9.93803 39 PHE A N 1
ATOM 1331 C CA . PHE B 1 39 ? 12.53700 -1.47000 23.76800 1.000 9.90119 39 PHE A CA 1
ATOM 1332 C C . PHE B 1 39 ? 11.98700 -0.61500 24.89600 1.000 8.69841 39 PHE A C 1
ATOM 1333 O O . PHE B 1 39 ? 11.62700 0.54500 24.69400 1.000 9.47219 39 PHE A O 1
ATOM 13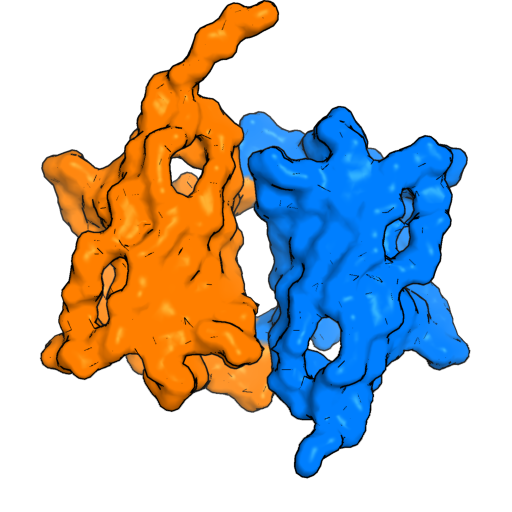41 N N . ARG B 1 40 ? 11.92900 -1.17800 26.10300 1.000 8.37469 40 ARG A N 1
ATOM 1342 C CA . ARG B 1 40 ? 11.50900 -0.37200 27.23700 1.000 8.34047 40 ARG A CA 1
ATOM 1343 C C . ARG B 1 40 ? 12.24500 -0.83100 28.48200 1.000 9.02477 40 ARG A C 1
ATOM 1344 O O . ARG B 1 40 ? 12.61700 -1.99900 28.60900 1.000 9.58273 40 ARG A O 1
ATOM 1352 N N . GLN B 1 41 ? 12.42300 0.09700 29.41800 1.000 9.12215 41 GLN A N 1
ATOM 1353 C CA . GLN B 1 41 ? 13.06600 -0.21200 30.68700 1.000 9.26164 41 GLN A CA 1
ATOM 1354 C C . GLN B 1 41 ? 12.23900 0.41400 31.79900 1.000 9.24321 41 GLN A C 1
ATOM 1355 O O . GLN B 1 41 ? 12.17100 1.64300 31.91700 1.000 9.52746 41 GLN A O 1
ATOM 1361 N N . ALA B 1 42 ? 11.60100 -0.43400 32.59100 1.000 9.95646 42 ALA A N 1
ATOM 1362 C CA . ALA B 1 42 ? 10.81600 0.01000 33.72400 1.000 10.06173 42 ALA A CA 1
ATOM 1363 C C . ALA B 1 42 ? 11.73400 0.20600 34.92400 1.000 10.38546 42 ALA A C 1
ATOM 1364 O O . ALA B 1 42 ? 12.83400 -0.35600 34.97500 1.000 10.75918 42 ALA A O 1
ATOM 1366 N N . PRO B 1 43 ? 11.31300 1.00900 35.89800 1.000 11.05659 43 PRO A N 1
ATOM 1367 C CA . PRO B 1 43 ? 12.09500 1.14300 37.13200 1.000 11.39347 43 PRO A CA 1
ATOM 1368 C C . PRO B 1 43 ? 12.43400 -0.21900 37.72000 1.000 11.05659 43 PRO A C 1
ATOM 1369 O O . PRO B 1 43 ? 11.57000 -1.08600 37.86400 1.000 11.55665 43 PRO A O 1
ATOM 1373 N N . GLY B 1 44 ? 13.71000 -0.41200 38.05900 1.000 11.10923 44 GLY A N 1
ATOM 1374 C CA . GLY B 1 44 ? 14.14200 -1.63600 38.70100 1.000 11.74351 44 GLY A CA 1
ATOM 1375 C C . GLY B 1 44 ? 14.19000 -2.88200 37.84600 1.000 11.36452 44 GLY A C 1
ATOM 1376 O O . GLY B 1 44 ? 14.42500 -3.96300 38.39000 1.000 12.73311 44 GLY A O 1
ATOM 1377 N N . LYS B 1 45 ? 13.99400 -2.77600 36.52900 1.000 11.03553 45 LYS A N 1
ATOM 1378 C CA . LYS B 1 45 ? 13.86200 -3.93900 35.65800 1.000 11.05133 45 LYS A CA 1
ATOM 1379 C C . LYS B 1 45 ? 14.82300 -3.84100 34.47500 1.000 10.05384 45 LYS A C 1
ATOM 1380 O O . LYS B 1 45 ? 15.26900 -2.75700 34.08700 1.000 10.42230 45 LYS A O 1
ATOM 1386 N N . GLU B 1 46 ? 15.11100 -5.00300 33.89200 1.000 9.46956 46 GLU A N 1
ATOM 1387 C CA . GLU B 1 46 ? 15.94000 -5.07800 32.69500 1.000 10.38019 46 GLU A CA 1
ATOM 1388 C C . GLU B 1 46 ? 15.24400 -4.47800 31.47800 1.000 9.09846 46 GLU A C 1
ATOM 1389 O O . GLU B 1 46 ? 14.03200 -4.63600 31.27800 1.000 9.63537 46 GLU A O 1
ATOM 1395 N N . ARG B 1 47 ? 16.03700 -3.81300 30.64500 1.000 9.20374 47 ARG A N 1
ATOM 1396 C CA . ARG B 1 47 ? 15.56000 -3.31200 29.36500 1.000 9.24321 47 ARG A CA 1
ATOM 1397 C C . ARG B 1 47 ? 15.14800 -4.48800 28.49000 1.000 9.39323 47 ARG A C 1
ATOM 1398 O O . ARG B 1 47 ? 15.86300 -5.49100 28.39800 1.000 10.54074 47 ARG A O 1
ATOM 1406 N N . GLU B 1 48 ? 13.98200 -4.37600 27.85500 1.000 9.01161 48 GLU A N 1
ATOM 1407 C CA . GLU B 1 48 ? 13.41600 -5.51000 27.14300 1.000 9.73011 48 GLU A CA 1
ATOM 1408 C C . GLU B 1 48 ? 12.81100 -5.10000 25.80700 1.000 8.98529 48 GLU A C 1
ATOM 1409 O O . GLU B 1 48 ? 12.33100 -3.97600 25.62600 1.000 8.85369 48 GLU A O 1
ATOM 1415 N N . PHE B 1 49 ? 12.82800 -6.05400 24.88200 1.000 9.49851 49 PHE A N 1
ATOM 1416 C CA . PHE B 1 49 ? 12.18200 -5.90000 23.58600 1.000 9.47219 49 PHE A CA 1
ATOM 1417 C C . PHE B 1 49 ? 10.68000 -5.68300 23.74900 1.000 8.77737 49 PHE A C 1
ATOM 1418 O O . PHE B 1 49 ? 10.02900 -6.34200 24.56500 1.000 9.38270 49 PHE A O 1
A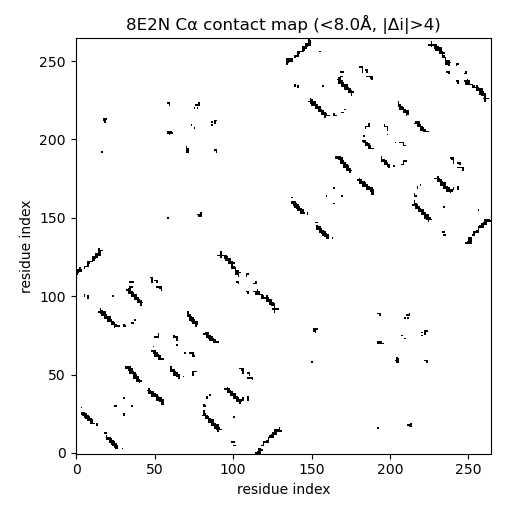TOM 1426 N N . VAL B 1 50 ? 10.13700 -4.75600 22.95500 1.000 8.75894 50 VAL A N 1
ATOM 1427 C CA . VAL B 1 50 ? 8.69900 -4.49000 22.87900 1.000 9.01424 50 VAL A CA 1
ATOM 1428 C C . VAL B 1 50 ? 8.12800 -4.85700 21.50800 1.000 8.76947 50 VAL A C 1
ATOM 1429 O O . VAL B 1 50 ? 7.10400 -5.53700 21.41400 1.000 8.24309 50 VAL A O 1
ATOM 1433 N N . ALA B 1 51 ? 8.76300 -4.39000 20.43300 1.000 8.91159 51 ALA A N 1
ATOM 1434 C CA . ALA B 1 51 ? 8.21400 -4.55900 19.08800 1.000 9.13267 51 ALA A CA 1
ATOM 1435 C C . ALA B 1 51 ? 9.31000 -4.24600 18.08100 1.000 9.78012 51 ALA A C 1
ATOM 1436 O O . ALA B 1 51 ? 10.21400 -3.46000 18.36600 1.000 10.33808 51 ALA A O 1
ATOM 1438 N N . ALA B 1 52 ? 9.19900 -4.82700 16.88500 1.000 9.69853 52 ALA A N 1
ATOM 1439 C CA . ALA B 1 52 ? 10.17700 -4.54900 15.84100 1.000 10.61443 52 ALA A CA 1
ATOM 1440 C C . ALA B 1 52 ? 9.55200 -4.72400 14.46800 1.000 10.96184 52 ALA A C 1
ATOM 1441 O O . ALA B 1 52 ? 8.59300 -5.48000 14.28500 1.000 10.50126 52 ALA A O 1
ATOM 1443 N N . VAL B 1 53 ? 10.14600 -4.02600 13.50200 1.000 11.45927 53 VAL A N 1
ATOM 1444 C CA . VAL B 1 53 ? 9.90900 -4.23300 12.08100 1.000 12.20936 53 VAL A CA 1
ATOM 1445 C C . VAL B 1 53 ? 11.20200 -4.74900 11.46000 1.000 11.52243 53 VAL A C 1
ATOM 1446 O O . VAL B 1 53 ? 12.31300 -4.39300 11.87600 1.000 12.19883 53 VAL A O 1
ATOM 1450 N N . SER B 1 54 ? 11.05500 -5.58800 10.44500 1.000 11.40663 54 SER A N 1
ATOM 1451 C CA . SER B 1 54 ? 12.18900 -6.25300 9.83200 1.000 12.61993 54 SER A CA 1
ATOM 1452 C C . SER B 1 54 ? 12.96100 -5.30100 8.92000 1.000 13.12789 54 SER A C 1
ATOM 1453 O O . SER B 1 54 ? 12.54000 -4.17600 8.64200 1.000 13.63848 54 SER A O 1
ATOM 1456 N N . VAL B 1 55 ? 14.12200 -5.76900 8.45200 1.000 12.78311 55 VAL A N 1
ATOM 1457 C CA . VAL B 1 55 ? 14.76100 -5.12200 7.31400 1.000 13.26475 55 VAL A CA 1
ATOM 1458 C C . VAL B 1 55 ? 13.73300 -5.03300 6.19700 1.000 12.81206 55 VAL A C 1
ATOM 1459 O O . VAL B 1 55 ? 12.93300 -5.95100 5.99400 1.000 14.13591 55 VAL A O 1
ATOM 1463 N N . LEU B 1 56 ? 13.73200 -3.91800 5.48000 1.000 12.36727 56 LEU A N 1
ATOM 1464 C CA . LEU B 1 56 ? 12.84100 -3.81300 4.33100 1.000 12.92787 56 LEU A CA 1
ATOM 1465 C C . LEU B 1 56 ? 13.19700 -4.85000 3.27300 1.000 13.08841 56 LEU A C 1
ATOM 1466 O O . LEU B 1 56 ? 14.36400 -4.99500 2.89800 1.000 14.93600 56 LEU A O 1
ATOM 1471 N N . SER B 1 57 ? 12.18300 -5.56300 2.78300 1.000 12.92260 57 SER A N 1
ATOM 1472 C CA . SER B 1 57 ? 12.32000 -6.38400 1.59100 1.000 14.15433 57 SER A CA 1
ATOM 1473 C C . SER B 1 57 ? 12.06000 -5.49800 0.37500 1.000 13.22264 57 SER A C 1
ATOM 1474 O O . SER B 1 57 ? 11.95300 -4.27500 0.48900 1.000 14.36225 57 SER A O 1
ATOM 1477 N N . TRP B 1 58 ? 11.96300 -6.10400 -0.80900 1.000 12.83049 58 TRP A N 1
ATOM 1478 C CA . TRP B 1 58 ? 11.81000 -5.30900 -2.02100 1.000 13.15684 58 TRP A CA 1
ATOM 1479 C C . TRP B 1 58 ? 10.57300 -4.42200 -1.96100 1.000 14.29645 58 TRP A C 1
ATOM 1480 O O . TRP B 1 58 ? 10.58300 -3.30200 -2.48600 1.000 15.31499 58 TRP A O 1
ATOM 1491 N N . SER B 1 59 ? 9.50000 -4.89500 -1.31800 1.000 14.83336 59 SER A N 1
ATOM 1492 C CA . SER B 1 59 ? 8.23300 -4.17100 -1.36000 1.000 16.00192 59 SER A CA 1
ATOM 1493 C C . SER B 1 59 ? 7.40300 -4.43500 -0.10700 1.000 16.09403 59 SER A C 1
ATOM 1494 O O . SER B 1 59 ? 6.17500 -4.54700 -0.18000 1.000 17.27576 59 SER A O 1
ATOM 1497 N N . GLY B 1 60 ? 8.04500 -4.51900 1.04900 1.000 15.38342 60 GLY A N 1
ATOM 1498 C CA . GLY B 1 60 ? 7.31500 -4.69900 2.29000 1.000 14.39383 60 GLY A CA 1
ATOM 1499 C C . GLY B 1 60 ? 8.24200 -5.06500 3.42900 1.000 13.38318 60 GLY A C 1
ATOM 1500 O O . GLY B 1 60 ? 9.46500 -5.11800 3.27600 1.000 14.52543 60 GLY A O 1
ATOM 1501 N N . ASP B 1 61 ? 7.62700 -5.31600 4.58700 1.000 11.81721 61 ASP A N 1
ATOM 1502 C CA . ASP B 1 61 ? 8.35000 -5.69200 5.79500 1.000 11.91459 61 ASP A CA 1
ATOM 1503 C C . ASP B 1 61 ? 7.47400 -6.63600 6.61000 1.000 12.14883 61 ASP A C 1
ATOM 1504 O O . ASP B 1 61 ? 6.38500 -7.03000 6.17900 1.000 12.21462 61 ASP A O 1
ATOM 1509 N N . SER B 1 62 ? 7.96600 -7.01600 7.78400 1.000 12.22778 62 SER A N 1
ATOM 1510 C CA . SER B 1 62 ? 7.18000 -7.78200 8.73600 1.000 13.73059 62 SER A CA 1
ATOM 1511 C C . SER B 1 62 ? 7.38000 -7.18800 10.12100 1.000 13.13579 62 SER A C 1
ATOM 1512 O O . SER B 1 62 ? 8.34400 -6.46000 10.37100 1.000 13.26738 62 SER A O 1
ATOM 1515 N N . ALA B 1 63 ? 6.45400 -7.50600 11.02500 1.000 12.80680 63 ALA A N 1
ATOM 1516 C CA . ALA B 1 63 ? 6.41600 -6.91500 12.35300 1.000 13.60689 63 ALA A CA 1
ATOM 1517 C C . ALA B 1 63 ? 6.19900 -7.99400 13.40500 1.000 14.08853 63 ALA A C 1
ATOM 1518 O O . ALA B 1 63 ? 5.49700 -8.98300 13.17500 1.000 15.90191 63 ALA A O 1
ATOM 1520 N N . VAL B 1 64 ? 6.81700 -7.79200 14.56500 1.000 12.95945 64 VAL A N 1
ATOM 1521 C CA . VAL B 1 64 ? 6.66200 -8.67500 15.71600 1.000 13.68322 64 VAL A CA 1
ATOM 1522 C C . VAL B 1 64 ? 6.48600 -7.80500 16.95200 1.000 11.93301 64 VAL A C 1
ATOM 1523 O O . VAL B 1 64 ? 7.18400 -6.79900 17.10600 1.000 12.07250 64 VAL A O 1
ATOM 1527 N N . VAL B 1 65 ? 5.54100 -8.17300 17.82300 1.000 11.74878 65 VAL A N 1
ATOM 1528 C CA . VAL B 1 65 ? 5.39100 -7.49800 19.11000 1.000 11.56718 65 VAL A CA 1
ATOM 1529 C C . VAL B 1 65 ? 5.49700 -8.52700 20.22700 1.000 10.80130 65 VAL A C 1
ATOM 1530 O O . VAL B 1 65 ? 5.16500 -9.70400 20.05100 1.000 12.30411 65 VAL A O 1
ATOM 1534 N N . ALA B 1 66 ? 5.95100 -8.06600 21.39100 1.000 10.41704 66 ALA A N 1
ATOM 1535 C CA . ALA B 1 66 ? 6.06300 -8.93800 22.54900 1.000 10.43283 66 ALA A CA 1
ATOM 1536 C C . ALA B 1 66 ? 4.68200 -9.41500 22.98400 1.000 10.19859 66 ALA A C 1
ATOM 1537 O O . ALA B 1 66 ? 3.68900 -8.69600 22.87300 1.000 9.62221 66 ALA A O 1
ATOM 1539 N N A ASP B 1 67 ? 4.61800 -10.64700 23.51200 0.550 10.72000 67 ASP A N 1
ATOM 1540 N N B ASP B 1 67 ? 4.63400 -10.63700 23.52300 0.450 10.26000 67 ASP A N 1
ATOM 1541 C CA A ASP B 1 67 ? 3.34100 -11.26500 23.90600 0.550 9.88000 67 ASP A CA 1
ATOM 1542 C CA B ASP B 1 67 ? 3.35500 -11.24800 23.87300 0.450 12.16000 67 ASP A CA 1
ATOM 1543 C C A ASP B 1 67 ? 2.56300 -10.35300 24.84100 0.550 10.99000 67 ASP A C 1
ATOM 1544 C C B ASP B 1 67 ? 2.56100 -10.40900 24.86800 0.450 17.42000 67 ASP A C 1
ATOM 1545 O O A ASP B 1 67 ? 1.37500 -10.26500 24.71600 0.550 7.72000 67 ASP A O 1
ATOM 1546 O O B ASP B 1 67 ? 1.32500 -10.40100 24.82000 0.450 22.60000 67 ASP A O 1
ATOM 1555 N N . SER B 1 68 ? 3.23900 -9.69600 25.77100 1.000 13.05683 68 SER A N 1
ATOM 1556 C CA . SER B 1 68 ? 2.52200 -8.91300 26.77300 1.000 13.29633 68 SER A CA 1
ATOM 1557 C C . SER B 1 68 ? 1.84900 -7.66800 26.20200 1.000 11.75667 68 SER A C 1
ATOM 1558 O O . SER B 1 68 ? 1.00200 -7.07800 26.88000 1.000 11.80668 68 SER A O 1
ATOM 1561 N N . VAL B 1 69 ? 2.20500 -7.24300 24.99200 1.000 9.98541 69 VAL A N 1
ATOM 1562 C CA . VAL B 1 69 ? 1.58400 -6.07500 24.37500 1.000 9.49324 69 VAL A CA 1
ATOM 1563 C C . VAL B 1 69 ? 0.76200 -6.43300 23.15300 1.000 9.14847 69 VAL A C 1
ATOM 1564 O O . VAL B 1 69 ? 0.20700 -5.53200 22.50500 1.000 9.93277 69 VAL A O 1
ATOM 1568 N N . ALA B 1 70 ? 0.66300 -7.71900 22.82100 1.000 10.41441 70 ALA A N 1
ATOM 1569 C CA . ALA B 1 70 ? -0.09800 -8.13200 21.65000 1.000 11.97512 70 ALA A CA 1
ATOM 1570 C C . ALA B 1 70 ? -1.56100 -7.74400 21.81200 1.000 11.93564 70 ALA A C 1
ATOM 1571 O O . ALA B 1 70 ? -2.14800 -7.89400 22.88800 1.000 12.63836 70 ALA A O 1
ATOM 1573 N N . GLY B 1 71 ? -2.15300 -7.24900 20.72400 1.000 11.67772 71 GLY A N 1
ATOM 1574 C CA . GLY B 1 71 ? -3.50900 -6.73900 20.76100 1.000 11.38031 71 GLY A CA 1
ATOM 1575 C C . GLY B 1 71 ? -3.63600 -5.33400 21.29400 1.000 10.19333 71 GLY A C 1
ATOM 1576 O O . GLY B 1 71 ? -4.73700 -4.76800 21.25400 1.000 11.30399 71 GLY A O 1
ATOM 1577 N N . ARG B 1 72 ? -2.55600 -4.75700 21.80100 1.000 9.57483 72 ARG A N 1
ATOM 1578 C CA . ARG B 1 72 ? -2.54500 -3.41800 22.36800 1.000 9.53799 72 ARG A CA 1
ATOM 1579 C C . ARG B 1 72 ? -1.61500 -2.46600 21.63800 1.000 9.38797 72 ARG A C 1
ATOM 1580 O O . ARG B 1 72 ? -1.99500 -1.32300 21.38200 1.000 9.47745 72 ARG A O 1
ATOM 1588 N N . PHE B 1 73 ? -0.40200 -2.90300 21.29800 1.000 8.79579 73 PHE A N 1
ATOM 1589 C CA . PHE B 1 73 ? 0.57300 -2.06500 20.61600 1.000 9.04582 73 PHE A CA 1
ATOM 1590 C C . PHE B 1 73 ? 0.71000 -2.52600 19.17100 1.000 9.42481 73 PHE A C 1
ATOM 1591 O O . PHE B 1 73 ? 0.72100 -3.73100 18.89600 1.000 10.53284 73 PHE A O 1
ATOM 1599 N N . THR B 1 74 ? 0.83100 -1.56500 18.25900 1.000 8.59314 74 THR A N 1
ATOM 1600 C CA . THR B 1 74 ? 1.08900 -1.84100 16.84900 1.000 8.69052 74 THR A CA 1
ATOM 1601 C C . THR B 1 74 ? 2.30400 -1.03000 16.43600 1.000 8.44575 74 THR A C 1
ATOM 1602 O O . THR B 1 74 ? 2.35100 0.18200 16.67400 1.000 9.54325 74 THR A O 1
ATOM 1606 N N . ILE B 1 75 ? 3.27200 -1.69000 15.79800 1.000 8.22204 75 ILE A N 1
ATOM 1607 C CA . ILE B 1 75 ? 4.46400 -1.02900 15.27800 1.000 8.27468 75 ILE A CA 1
ATOM 1608 C C . ILE B 1 75 ? 4.35000 -0.94800 13.76100 1.000 8.66946 75 ILE A C 1
ATOM 1609 O O . ILE B 1 75 ? 3.89400 -1.89600 13.11100 1.000 9.57483 75 ILE A O 1
ATOM 1614 N N . PHE B 1 76 ? 4.73700 0.19600 13.20200 1.000 8.69052 76 PHE A N 1
ATOM 1615 C CA . PHE B 1 76 ? 4.67000 0.35200 11.75400 1.000 9.41429 76 PHE A CA 1
ATOM 1616 C C . PHE B 1 76 ? 5.66900 1.40000 11.28500 1.000 9.23269 76 PHE A C 1
ATOM 1617 O O . PHE B 1 76 ? 5.94500 2.38000 11.98600 1.000 10.66970 76 PHE A O 1
ATOM 1625 N N . ARG B 1 77 ? 6.19600 1.18200 10.07800 1.000 9.39850 77 ARG A N 1
ATOM 1626 C CA . ARG B 1 77 ? 6.96300 2.20500 9.38800 1.000 9.05109 77 ARG A CA 1
ATOM 1627 C C . ARG B 1 77 ? 6.04300 3.19900 8.69600 1.000 8.42206 77 ARG A C 1
ATOM 1628 O O . ARG B 1 77 ? 4.99500 2.82600 8.15500 1.000 9.78802 77 ARG A O 1
ATOM 1636 N N . ASP B 1 78 ? 6.45400 4.46000 8.68600 1.000 9.27743 78 ASP A N 1
ATOM 1637 C CA . ASP B 1 78 ? 5.92000 5.42000 7.72200 1.000 9.79591 78 ASP A CA 1
ATOM 1638 C C . ASP B 1 78 ? 7.07000 5.62900 6.74300 1.000 8.65893 78 ASP A C 1
ATOM 1639 O O . ASP B 1 78 ? 8.00100 6.38800 7.02100 1.000 9.07477 78 ASP A O 1
ATOM 1644 N N . ASN B 1 79 ? 7.02300 4.93600 5.59900 1.000 9.41955 79 ASN A N 1
ATOM 1645 C CA . ASN B 1 79 ? 8.17500 4.94500 4.70000 1.000 10.12227 79 ASN A CA 1
ATOM 1646 C C . ASN B 1 79 ? 8.48200 6.34300 4.18400 1.000 10.94868 79 ASN A C 1
ATOM 1647 O O . ASN B 1 79 ? 9.63600 6.63900 3.85900 1.000 12.61730 79 ASN A O 1
ATOM 1652 N N . ALA B 1 80 ? 7.47000 7.20800 4.08700 1.000 11.04606 80 ALA A N 1
ATOM 1653 C CA . ALA B 1 80 ? 7.68000 8.54900 3.56200 1.000 12.37780 80 ALA A CA 1
ATOM 1654 C C . ALA B 1 80 ? 8.46300 9.43500 4.51500 1.000 13.52794 80 ALA A C 1
ATOM 1655 O O . ALA B 1 80 ? 9.01600 10.45000 4.07900 1.000 15.80979 80 ALA A O 1
ATOM 1657 N N . LYS B 1 81 ? 8.52500 9.07500 5.79900 1.000 12.20409 81 LYS A N 1
ATOM 1658 C CA . LYS B 1 81 ? 9.07400 9.94700 6.83000 1.000 12.76995 81 LYS A CA 1
ATOM 1659 C C . LYS B 1 81 ? 10.25000 9.33500 7.57800 1.000 11.79352 81 LYS A C 1
ATOM 1660 O O . LYS B 1 81 ? 10.72200 9.93200 8.55300 1.000 12.87523 81 LYS A O 1
ATOM 1666 N N . ASN B 1 82 ? 10.71600 8.15700 7.17400 1.000 11.41453 82 ASN A N 1
ATOM 1667 C CA . ASN B 1 82 ? 11.85300 7.50800 7.83400 1.000 11.29083 82 ASN A CA 1
ATOM 1668 C C . ASN B 1 82 ? 11.59700 7.32400 9.32400 1.000 10.59338 82 ASN A C 1
ATOM 1669 O O . ASN B 1 82 ? 12.51000 7.44200 10.14700 1.000 11.29872 82 ASN A O 1
ATOM 1674 N N . THR B 1 83 ? 10.34500 7.03200 9.67300 1.000 10.61443 83 THR A N 1
ATOM 1675 C CA . THR B 1 83 ? 9.91300 7.00600 11.06000 1.000 10.75129 83 THR A CA 1
ATOM 1676 C C . THR B 1 83 ? 9.26100 5.67000 11.36500 1.000 9.95909 83 THR A C 1
ATOM 1677 O O . THR B 1 83 ? 8.46600 5.15800 10.57000 1.000 10.58548 83 THR A O 1
ATOM 1681 N N . VAL B 1 84 ? 9.59800 5.11500 12.52600 1.000 9.98278 84 VAL A N 1
ATOM 1682 C CA . VAL B 1 84 ? 8.97400 3.90900 13.05300 1.000 10.38546 84 VAL A CA 1
ATOM 1683 C C . VAL B 1 84 ? 8.09100 4.31900 14.22500 1.000 9.66432 84 VAL A C 1
ATOM 1684 O O . VAL B 1 84 ? 8.58600 4.84500 15.23200 1.000 10.49336 84 VAL A O 1
ATOM 1688 N N . TYR B 1 85 ? 6.78700 4.08900 14.08800 1.000 8.69052 85 TYR A N 1
ATOM 1689 C CA . TYR B 1 85 ? 5.80700 4.46900 15.09400 1.000 9.19847 85 TYR A CA 1
ATOM 1690 C C . TYR B 1 85 ? 5.40800 3.27300 15.94800 1.000 8.87212 85 TYR A C 1
ATOM 1691 O O . TYR B 1 85 ? 5.35500 2.13100 15.47900 1.000 9.40639 85 TYR A O 1
ATOM 1700 N N . LEU B 1 86 ? 5.11300 3.55000 17.21400 1.000 8.44312 86 LEU A N 1
ATOM 1701 C CA . LEU B 1 86 ? 4.52000 2.56100 18.11200 1.000 9.13531 86 LEU A CA 1
ATOM 1702 C C . LEU B 1 86 ? 3.19400 3.11800 18.61300 1.000 8.76158 86 LEU A C 1
ATOM 1703 O O . LEU B 1 86 ? 3.17600 4.00000 19.47900 1.000 8.47470 86 LEU A O 1
ATOM 1708 N N . GLN B 1 87 ? 2.08300 2.61400 18.06900 1.000 8.60893 87 GLN A N 1
ATOM 1709 C CA . GLN B 1 87 ? 0.77100 2.99500 18.58200 1.000 8.99055 87 GLN A CA 1
ATOM 1710 C C . GLN B 1 87 ? 0.47700 2.14000 19.80300 1.000 8.68262 87 GLN A C 1
ATOM 1711 O O . GLN B 1 87 ? 0.43900 0.91300 19.70100 1.000 9.00108 87 GLN A O 1
ATOM 1717 N N . MET B 1 88 ? 0.27200 2.77600 20.95700 1.000 8.67209 88 MET A N 1
ATOM 1718 C CA . MET B 1 88 ? 0.01800 2.06000 22.21100 1.000 9.48272 88 MET A CA 1
ATOM 1719 C C . MET B 1 88 ? -1.41000 2.33100 22.65600 1.000 9.97225 88 MET A C 1
ATOM 1720 O O . MET B 1 88 ? -1.69400 3.39400 23.20200 1.000 12.75679 88 MET A O 1
ATOM 1725 N N . ASN B 1 89 ? -2.29000 1.36000 22.47000 1.000 9.01424 89 ASN A N 1
ATOM 1726 C CA . ASN B 1 89 ? -3.65300 1.45400 22.97100 1.000 9.25111 89 ASN A CA 1
ATOM 1727 C C . ASN B 1 89 ? -3.78800 0.62400 24.23800 1.000 9.26953 89 ASN A C 1
ATOM 1728 O O . ASN B 1 89 ? -2.96600 -0.25100 24.52400 1.000 9.44850 89 ASN A O 1
ATOM 1733 N N . SER B 1 90 ? -4.84400 0.90700 24.99500 1.000 10.15911 90 SER A N 1
ATOM 1734 C CA . SER B 1 90 ? -5.19500 0.10800 26.17100 1.000 10.98816 90 SER A CA 1
ATOM 1735 C C . SER B 1 90 ? -4.00300 -0.08500 27.10100 1.000 10.06173 90 SER A C 1
ATOM 1736 O O . SER B 1 90 ? -3.68400 -1.19600 27.52900 1.000 9.90382 90 SER A O 1
ATOM 1739 N N . LEU B 1 91 ? -3.34000 1.02300 27.39500 1.000 9.53535 91 LEU A N 1
ATOM 1740 C CA . LEU B 1 91 ? -2.15800 0.98300 28.24600 1.000 9.24321 91 LEU A CA 1
ATOM 1741 C C . LEU B 1 91 ? -2.49200 0.45300 29.63900 1.000 10.00120 91 LEU A C 1
ATOM 1742 O O . LEU B 1 91 ? -3.59500 0.64100 30.16500 1.000 10.52758 91 LEU A O 1
ATOM 1747 N N . LYS B 1 92 ? -1.52000 -0.23500 30.22900 1.000 10.80656 92 LYS A N 1
ATOM 1748 C CA . LYS B 1 92 ? -1.63500 -0.82500 31.55000 1.000 10.71971 92 LYS A CA 1
ATOM 1749 C C . LYS B 1 92 ? -0.55500 -0.25500 32.45700 1.000 10.12227 92 LYS A C 1
ATOM 1750 O O . LYS B 1 92 ? 0.50300 0.15700 31.97100 1.000 9.39850 92 LYS A O 1
ATOM 1756 N N . PRO B 1 93 ? -0.80200 -0.19500 33.77400 1.000 11.08554 93 PRO A N 1
ATOM 1757 C CA . PRO B 1 93 ? 0.23600 0.30300 34.69300 1.000 12.57256 93 PRO A CA 1
ATOM 1758 C C . PRO B 1 93 ? 1.60400 -0.32100 34.46300 1.000 11.93038 93 PRO A C 1
ATOM 1759 O O . PRO B 1 93 ? 2.62300 0.37900 34.52600 1.000 13.57531 93 PRO A O 1
ATOM 1763 N N . GLU B 1 94 ? 1.65400 -1.61900 34.17100 1.000 11.98302 94 GLU A N 1
ATOM 1764 C CA . GLU B 1 94 ? 2.94300 -2.28000 33.98600 1.000 12.70942 94 GLU A CA 1
ATOM 1765 C C . GLU B 1 94 ? 3.63300 -1.91800 32.67700 1.000 11.13818 94 GLU A C 1
ATOM 1766 O O . GLU B 1 94 ? 4.74700 -2.40400 32.44200 1.000 11.81457 94 GLU A O 1
ATOM 1772 N N . ASP B 1 95 ? 3.01100 -1.09800 31.83200 1.000 10.06963 95 ASP A N 1
ATOM 1773 C CA . ASP B 1 95 ? 3.69100 -0.55900 30.66200 1.000 9.25900 95 ASP A CA 1
ATOM 1774 C C . ASP B 1 95 ? 4.53100 0.66800 30.99200 1.000 9.18005 95 ASP A C 1
ATOM 1775 O O . ASP B 1 95 ? 5.22400 1.17300 30.10500 1.000 9.31164 95 ASP A O 1
ATOM 1780 N N . THR B 1 96 ? 4.48600 1.16400 32.22700 1.000 8.98529 96 THR A N 1
ATOM 1781 C CA . THR B 1 96 ? 5.27700 2.33000 32.59800 1.000 8.81948 96 THR A CA 1
ATOM 1782 C C . THR B 1 96 ? 6.76200 2.01800 32.44700 1.000 9.22216 96 THR A C 1
ATOM 1783 O O . THR B 1 96 ? 7.24500 1.00600 32.96200 1.000 9.82486 96 THR A O 1
ATOM 1787 N N . ALA B 1 97 ? 7.48100 2.88700 31.73000 1.000 8.93791 97 ALA A N 1
ATOM 1788 C CA . ALA B 1 97 ? 8.88300 2.64700 31.40600 1.000 8.76684 97 ALA A CA 1
ATOM 1789 C C . ALA B 1 97 ? 9.41100 3.81100 30.57700 1.000 8.85896 97 ALA A C 1
ATOM 1790 O O . ALA B 1 97 ? 8.64000 4.60500 30.02800 1.000 8.67472 97 ALA A O 1
ATOM 1792 N N . VAL B 1 98 ? 10.74000 3.89100 30.47200 1.000 8.90370 98 VAL A N 1
ATOM 1793 C CA . VAL B 1 98 ? 11.35400 4.66200 29.39400 1.000 9.13004 98 VAL A CA 1
ATOM 1794 C C . VAL B 1 98 ? 11.39300 3.76700 28.16600 1.000 8.43259 98 VAL A C 1
ATOM 1795 O O . VAL B 1 98 ? 11.88800 2.63700 28.22900 1.000 8.89317 98 VAL A O 1
ATOM 1799 N N . TYR B 1 99 ? 10.85100 4.25800 27.05500 1.000 7.90358 99 TYR A N 1
ATOM 1800 C CA . TYR B 1 99 ? 10.84700 3.52700 25.79800 1.000 8.07728 99 TYR A CA 1
ATOM 1801 C C . TYR B 1 99 ? 11.96800 4.04400 24.90800 1.000 8.29836 99 TYR A C 1
ATOM 1802 O O . TYR B 1 99 ? 12.17800 5.25300 24.79500 1.000 9.24058 99 TYR A O 1
ATOM 1811 N N . TYR B 1 100 ? 12.68200 3.12000 24.27700 1.000 8.40364 100 TYR A N 1
ATOM 1812 C CA . TYR B 1 100 ? 13.86100 3.43800 23.48100 1.000 9.42481 100 TYR A CA 1
ATOM 1813 C C . TYR B 1 100 ? 13.77300 2.76600 22.11900 1.000 9.52219 100 TYR A C 1
ATOM 1814 O O . TYR B 1 100 ? 13.42000 1.59200 22.01900 1.000 10.86709 100 TYR A O 1
ATOM 1823 N N . CYS B 1 101 ? 14.17000 3.48900 21.08200 1.000 10.32229 101 CYS A N 1
ATOM 1824 C CA . CYS B 1 101 ? 14.26700 2.95200 19.73600 1.000 10.67760 101 CYS A CA 1
ATOM 1825 C C . CYS B 1 101 ? 15.70100 2.50100 19.45700 1.000 9.93014 101 CYS A C 1
ATOM 1826 O O . CYS B 1 101 ? 16.66600 3.10500 19.93100 1.000 10.96184 101 CYS A O 1
ATOM 1829 N N . ASN B 1 102 ? 15.84600 1.44000 18.66700 1.000 9.48535 102 ASN A N 1
ATOM 1830 C CA . ASN B 1 102 ? 17.17700 1.00200 18.24100 1.000 9.88276 102 ASN A CA 1
ATOM 1831 C C . ASN B 1 102 ? 17.04100 0.18300 16.96000 1.000 10.54337 102 ASN A C 1
ATOM 1832 O O . ASN B 1 102 ? 15.94400 -0.00200 16.42400 1.000 11.13818 102 ASN A O 1
ATOM 1837 N N . GLY B 1 103 ? 18.17800 -0.30600 16.46100 1.000 10.66970 103 GLY A N 1
ATOM 1838 C CA . GLY B 1 103 ? 18.19900 -1.02100 15.20300 1.000 11.53033 103 GLY A CA 1
ATOM 1839 C C . GLY B 1 103 ? 19.19400 -2.16100 15.24200 1.000 11.37242 103 GLY A C 1
ATOM 1840 O O . GLY B 1 103 ? 20.04200 -2.24300 16.13100 1.000 11.81457 103 GLY A O 1
ATOM 1841 N N . ALA B 1 104 ? 19.07900 -3.04800 14.25700 1.000 12.20673 104 ALA A N 1
ATOM 1842 C CA . ALA B 1 104 ? 19.99000 -4.18000 14.14700 1.000 13.93062 104 ALA A CA 1
ATOM 1843 C C . ALA B 1 104 ? 19.95600 -4.69100 12.71900 1.000 15.78874 104 ALA A C 1
ATOM 1844 O O . ALA B 1 104 ? 19.08100 -4.33300 11.93200 1.000 16.73622 104 ALA A O 1
ATOM 1846 N N . SER B 1 105 ? 20.91200 -5.56500 12.40700 1.000 16.79938 105 SER A N 1
ATOM 1847 C CA . SER B 1 105 ? 21.01700 -6.11600 11.06300 1.000 18.10217 105 SER A CA 1
ATOM 1848 C C . SER B 1 105 ? 19.83600 -7.00600 10.70100 1.000 17.28102 105 SER A C 1
ATOM 1849 O O . SER B 1 105 ? 19.56900 -7.20500 9.51200 1.000 18.41800 105 SER A O 1
ATOM 1852 N N . ASP B 1 106 ? 19.13100 -7.54700 11.69000 1.000 16.38091 106 ASP A N 1
ATOM 1853 C CA . ASP B 1 106 ? 17.98500 -8.40100 11.42100 1.000 17.72581 106 ASP A CA 1
ATOM 1854 C C . ASP B 1 106 ? 17.04800 -8.35600 12.61600 1.000 15.61240 106 ASP A C 1
ATOM 1855 O O . ASP B 1 106 ? 17.44300 -8.01400 13.73600 1.000 15.37553 106 ASP A O 1
ATOM 1860 N N . ILE B 1 107 ? 15.79100 -8.71300 12.35700 1.000 13.93588 107 ILE A N 1
ATOM 1861 C CA . ILE B 1 107 ? 14.76600 -8.61400 13.38800 1.000 13.68322 107 ILE A CA 1
ATOM 1862 C C . ILE B 1 107 ? 15.00500 -9.61800 14.51300 1.000 12.66468 107 ILE A C 1
ATOM 1863 O O . ILE B 1 107 ? 14.67900 -9.34600 15.67700 1.000 12.90944 107 ILE A O 1
ATOM 1868 N N . GLY B 1 108 ? 15.57300 -10.78500 14.19800 1.000 12.41991 108 GLY A N 1
ATOM 1869 C CA . GLY B 1 108 ? 15.84800 -11.76700 15.23600 1.000 13.28580 108 GLY A CA 1
ATOM 1870 C C . GLY B 1 108 ? 16.79000 -11.24700 16.30500 1.000 12.77785 108 GLY A C 1
ATOM 1871 O O . GLY B 1 108 ? 16.64200 -11.56900 17.48700 1.000 12.88576 108 GLY A O 1
ATOM 1872 N N . ALA B 1 109 ? 17.77500 -10.44000 15.90700 1.000 13.15684 109 ALA A N 1
ATOM 1873 C CA . ALA B 1 109 ? 18.64400 -9.81800 16.90000 1.000 12.66731 109 ALA A CA 1
ATOM 1874 C C . ALA B 1 109 ? 17.83300 -8.96700 17.87300 1.000 11.44348 109 ALA A C 1
ATOM 1875 O O . ALA B 1 109 ? 17.96000 -9.10700 19.09500 1.000 12.02776 109 ALA A O 1
ATOM 1877 N N . LEU B 1 110 ? 16.97600 -8.08900 17.34400 1.000 11.78299 110 LEU A N 1
ATOM 1878 C CA . LEU B 1 110 ? 16.16600 -7.23400 18.20400 1.000 11.45927 110 LEU A CA 1
ATOM 1879 C C . LEU B 1 110 ? 15.28300 -8.05500 19.13300 1.000 10.88552 110 LEU A C 1
ATOM 1880 O O . LEU B 1 110 ? 15.14900 -7.73000 20.32000 1.000 11.89880 110 LEU A O 1
ATOM 1885 N N . GLN B 1 111 ? 14.66600 -9.11900 18.61000 1.000 10.99342 111 GLN A N 1
ATOM 1886 C CA . GLN B 1 111 ? 13.77600 -9.93100 19.43100 1.000 12.56730 111 GLN A CA 1
ATOM 1887 C C . GLN B 1 111 ? 14.50100 -10.51500 20.63200 1.000 12.86207 111 GLN A C 1
ATOM 1888 O O . GLN B 1 111 ? 13.89500 -10.69900 21.69200 1.000 13.48846 111 GLN A O 1
ATOM 1894 N N . SER B 1 112 ? 15.79000 -10.82200 20.48200 1.000 12.20146 112 SER A N 1
ATOM 1895 C CA . SER B 1 112 ? 16.60300 -11.35200 21.57000 1.000 13.13315 112 SER A CA 1
ATOM 1896 C C . SER B 1 112 ? 17.09300 -10.27400 22.52200 1.000 12.36727 112 SER A C 1
ATOM 1897 O O . SER B 1 112 ? 17.77600 -10.60000 23.50000 1.000 14.05168 112 SER A O 1
ATOM 1900 N N . GLY B 1 113 ? 16.78000 -9.00800 22.26100 1.000 11.47769 113 GLY A N 1
ATOM 1901 C CA . GLY B 1 113 ? 17.23500 -7.92600 23.10200 1.000 11.34083 113 GLY A CA 1
ATOM 1902 C C . GLY B 1 113 ? 18.50100 -7.25700 22.63100 1.000 11.85405 113 GLY A C 1
ATOM 1903 O O . GLY B 1 113 ? 18.94000 -6.28800 23.26600 1.000 13.97273 113 GLY A O 1
ATOM 1904 N N . ALA B 1 114 ? 19.10500 -7.74500 21.54800 1.000 11.69088 114 ALA A N 1
ATOM 1905 C CA . ALA B 1 114 ? 20.33100 -7.18500 21.01500 1.000 12.83049 114 ALA A CA 1
ATOM 1906 C C . ALA B 1 114 ? 19.99800 -6.01500 20.10400 1.000 12.86996 114 ALA A C 1
ATOM 1907 O O . ALA B 1 114 ? 18.90300 -5.92500 19.54300 1.000 14.49384 114 ALA A O 1
ATOM 1909 N N . SER B 1 115 ? 20.93600 -5.08600 20.00600 1.000 11.95143 115 SER A N 1
ATOM 1910 C CA . SER B 1 115 ? 20.81100 -3.95800 19.10100 1.000 12.49360 115 SER A CA 1
ATOM 1911 C C . SER B 1 115 ? 22.21100 -3.47200 18.76600 1.000 12.71731 115 SER A C 1
ATOM 1912 O O . SER B 1 115 ? 23.20200 -3.89900 19.36700 1.000 13.72007 115 SER A O 1
ATOM 1915 N N . SER B 1 116 ? 22.28300 -2.55400 17.81000 1.000 12.70152 116 SER A N 1
ATOM 1916 C CA . SER B 1 116 ? 23.54900 -2.17400 17.21400 1.000 13.23580 116 SER A CA 1
ATOM 1917 C C . SER B 1 116 ? 23.90800 -0.71000 17.38000 1.000 13.51741 116 SER A C 1
ATOM 1918 O O . SER B 1 116 ? 25.05200 -0.34600 17.09800 1.000 15.04917 116 SER A O 1
ATOM 1921 N N . TRP B 1 117 ? 22.98700 0.13700 17.81300 1.000 13.17000 117 TRP A N 1
ATOM 1922 C CA . TRP B 1 117 ? 23.21900 1.56900 17.81800 1.000 13.33581 117 TRP A CA 1
ATOM 1923 C C . TRP B 1 117 ? 23.30700 2.10500 19.23900 1.000 12.29621 117 TRP A C 1
ATOM 1924 O O . TRP B 1 117 ? 22.76800 1.52100 20.18600 1.000 12.59098 117 TRP A O 1
ATOM 1935 N N A SER B 1 118 ? 23.99700 3.23500 19.37300 0.520 12.52519 118 SER A N 1
ATOM 1936 N N B SER B 1 118 ? 23.99800 3.23500 19.37600 0.480 12.76469 118 SER A N 1
ATOM 1937 C CA A SER B 1 118 ? 24.02200 3.95100 20.64100 0.520 13.20421 118 SER A CA 1
ATOM 1938 C CA B SER B 1 118 ? 24.01700 3.94600 20.64700 0.480 13.60953 118 SER A CA 1
ATOM 1939 C C A SER B 1 118 ? 22.61100 4.39700 21.00700 0.520 13.07525 118 SER A C 1
ATOM 1940 C C B SER B 1 118 ? 22.60800 4.39400 21.00800 0.480 13.27528 118 SER A C 1
ATOM 1941 O O A SER B 1 118 ? 21.81600 4.76900 20.14100 0.520 13.77534 118 SER A O 1
ATOM 1942 O O B SER B 1 118 ? 21.81600 4.77000 20.14200 0.480 13.92799 118 SER A O 1
ATOM 1947 N N . TRP B 1 119 ? 22.29500 4.35400 22.29400 1.000 12.49887 119 TRP A N 1
ATOM 1948 C CA . TRP B 1 119 ? 20.95700 4.69200 22.74600 1.000 12.39096 119 TRP A CA 1
ATOM 1949 C C . TRP B 1 119 ? 20.74500 6.19800 22.77200 1.000 12.87523 119 TRP A C 1
ATOM 1950 O O . TRP B 1 119 ? 21.63800 6.96400 23.15300 1.000 14.58859 119 TRP A O 1
ATOM 1961 N N . GLY B 1 120 ? 19.54800 6.61800 22.37000 1.000 13.20158 120 GLY A N 1
ATOM 1962 C CA . GLY B 1 120 ? 19.08800 7.96100 22.63500 1.000 13.90167 120 GLY A CA 1
ATOM 1963 C C . GLY B 1 120 ? 18.59300 8.07000 24.06100 1.000 14.68071 120 GLY A C 1
ATOM 1964 O O . GLY B 1 120 ? 18.72900 7.15400 24.87100 1.000 14.73598 120 GLY A O 1
ATOM 1965 N N . HIS B 1 121 ? 17.99800 9.21900 24.37100 1.000 15.80979 121 HIS A N 1
ATOM 1966 C CA . HIS B 1 121 ? 17.46500 9.40200 25.71200 1.000 17.35998 121 HIS A CA 1
ATOM 1967 C C . HIS B 1 121 ? 16.13600 8.69200 25.92900 1.000 15.17024 121 HIS A C 1
ATOM 1968 O O . HIS B 1 121 ? 15.67400 8.62400 27.07000 1.000 15.83085 121 HIS A O 1
ATOM 1975 N N . GLY B 1 122 ? 15.52300 8.15100 24.88300 1.000 13.26475 122 GLY A N 1
ATOM 1976 C CA . GLY B 1 122 ? 14.23500 7.51000 25.02200 1.000 11.91722 122 GLY A CA 1
ATOM 1977 C C . GLY B 1 122 ? 13.13200 8.52600 25.25600 1.000 11.53296 122 GLY A C 1
ATOM 1978 O O . GLY B 1 122 ? 13.32100 9.73900 25.21200 1.000 13.25685 122 GLY A O 1
ATOM 1979 N N . THR B 1 123 ? 11.94200 7.99200 25.51400 1.000 9.96698 123 THR A N 1
ATOM 1980 C CA . THR B 1 123 ? 10.78200 8.81400 25.81800 1.000 10.47494 123 THR A CA 1
ATOM 1981 C C . THR B 1 123 ? 10.00100 8.14600 26.94600 1.000 10.10911 123 THR A C 1
ATOM 1982 O O . THR B 1 123 ? 9.81400 6.92600 26.94500 1.000 10.22491 123 THR A O 1
ATOM 1986 N N . GLN B 1 124 ? 9.61200 8.93700 27.94100 1.000 10.48810 124 GLN A N 1
ATOM 1987 C CA . GLN B 1 124 ? 9.04200 8.40900 29.18000 1.000 10.93552 124 GLN A CA 1
ATOM 1988 C C . GLN B 1 124 ? 7.53500 8.20600 29.06300 1.000 9.67748 124 GLN A C 1
ATOM 1989 O O . GLN B 1 124 ? 6.80800 9.10800 28.63600 1.000 10.81182 124 GLN A O 1
ATOM 1995 N N . VAL B 1 125 ? 7.07400 7.02200 29.45500 1.000 9.00634 125 VAL A N 1
ATOM 1996 C CA . VAL B 1 125 ? 5.65800 6.66500 29.43600 1.000 10.17754 125 VAL A CA 1
ATOM 1997 C C . VAL B 1 125 ? 5.25900 6.28800 30.85600 1.000 9.66695 125 VAL A C 1
ATOM 1998 O O . VAL B 1 125 ? 5.82200 5.35400 31.43600 1.000 9.54062 125 VAL A O 1
ATOM 2002 N N . THR B 1 126 ? 4.29600 7.01100 31.41700 1.000 9.81697 126 THR A N 1
ATOM 2003 C CA . THR B 1 126 ? 3.75600 6.69100 32.73100 1.000 9.82223 126 THR A CA 1
ATOM 2004 C C . THR B 1 126 ? 2.27100 6.39700 32.60100 1.000 9.77222 126 THR A C 1
ATOM 2005 O O . THR B 1 126 ? 1.51600 7.20800 32.05100 1.000 10.19070 126 THR A O 1
ATOM 2009 N N . VAL B 1 127 ? 1.86000 5.23300 33.08600 1.000 9.52219 127 VAL A N 1
ATOM 2010 C CA . VAL B 1 127 ? 0.46300 4.81800 33.04400 1.000 10.41441 127 VAL A CA 1
ATOM 2011 C C . VAL B 1 127 ? -0.05300 4.83200 34.47400 1.000 12.00407 127 VAL A C 1
ATOM 2012 O O . VAL B 1 127 ? 0.27200 3.94400 35.27200 1.000 13.13052 127 VAL A O 1
ATOM 2016 N N . SER B 1 128 ? -0.83900 5.85100 34.80300 1.000 13.95167 128 SER A N 1
ATOM 2017 C CA . SER B 1 128 ? -1.31100 6.02300 36.16400 1.000 18.17850 128 SER A CA 1
ATOM 2018 C C . SER B 1 128 ? -2.49400 5.10100 36.45500 1.000 23.55282 128 SER A C 1
ATOM 2019 O O . SER B 1 128 ? -3.03500 4.42300 35.57300 1.000 25.15038 128 SER A O 1
ATOM 2022 N N . SER B 1 129 ? -2.92200 5.08200 37.70600 0.000 24.98457 129 SER A N 1
ATOM 2023 C CA . SER B 1 129 ? -3.99800 4.26000 38.17500 0.000 28.00336 129 SER A CA 1
ATOM 2024 C C . SER B 1 129 ? -5.33000 4.46700 37.42800 0.000 29.79305 129 SER A C 1
ATOM 2025 O O . SER B 1 129 ? -6.07000 3.53900 37.27700 0.000 30.99056 129 SER A O 1
ATOM 2028 N N . GLY B 1 130 ? -5.65200 5.66700 36.99100 0.000 30.33785 130 GLY A N 1
ATOM 2029 C CA . GLY B 1 130 ? -6.99400 5.96100 36.53700 0.000 29.82989 130 GLY A CA 1
ATOM 2030 C C . GLY B 1 130 ? -7.25900 7.43100 36.64800 0.000 28.32971 130 GLY A C 1
ATOM 2031 O O . GLY B 1 130 ? -6.36500 8.18900 37.00600 0.000 27.80070 130 GLY A O 1
ATOM 2032 N N . GLN B 1 131 ? -8.49400 7.79700 36.32800 0.000 27.37960 131 GLN A N 1
ATOM 2033 C CA . GLN B 1 131 ? -8.92100 9.17800 36.37200 0.000 26.82427 131 GLN A CA 1
ATOM 2034 C C . GLN B 1 131 ? -10.23000 9.34300 37.20400 0.000 26.13208 131 GLN A C 1
ATOM 2035 O O . GLN B 1 131 ? -10.79700 8.33800 37.63400 0.000 25.60044 131 GLN A O 1
#

Nearest PDB structures (foldseek):
  8e2n-assembly2_A  TM=1.007E+00  e=9.364E-25  Vicugna pacos
  8f6u-assembly1_B  TM=9.678E-01  e=9.328E-21  Vicugna pacos
  8evd-assembly3_I  TM=9.531E-01  e=4.977E-18  Vicugna pacos
  4tyu-assembly1_B  TM=8.809E-01  e=3.285E-15  Lama glama
  4u05-assembly1_B  TM=8.588E-01  e=2.264E-15  Lama glama

Radius of gyration: 18.51 Å; Cα contacts (8 Å, |Δi|>4): 748; chains: 2; bounding box: 55×24×52 Å